Protein AF-A0A832UP84-F1 (afdb_monomer)

Structure (mmCIF, N/CA/C/O backbone):
data_AF-A0A832UP84-F1
#
_entry.id   AF-A0A832UP84-F1
#
loop_
_atom_site.group_PDB
_atom_site.id
_atom_site.type_symbol
_atom_site.label_atom_id
_atom_site.label_alt_id
_atom_site.label_comp_id
_atom_site.label_asym_id
_atom_site.label_entity_id
_atom_site.label_seq_id
_atom_site.pdbx_PDB_ins_code
_atom_site.Cartn_x
_atom_site.Cartn_y
_atom_site.Cartn_z
_atom_site.occupancy
_atom_site.B_iso_or_equiv
_atom_site.auth_seq_id
_atom_site.auth_comp_id
_atom_site.auth_asym_id
_atom_site.auth_atom_id
_atom_site.pdbx_PDB_model_num
ATOM 1 N N . MET A 1 1 ? -29.084 -6.838 70.533 1.00 57.91 1 MET A N 1
ATOM 2 C CA . MET A 1 1 ? -29.068 -6.102 69.246 1.00 57.91 1 MET A CA 1
ATOM 3 C C . MET A 1 1 ? -30.509 -5.890 68.813 1.00 57.91 1 MET A C 1
ATOM 5 O O . MET A 1 1 ? -31.243 -6.869 68.763 1.00 57.91 1 MET A O 1
ATOM 9 N N . SER A 1 2 ? -30.934 -4.639 68.607 1.00 68.38 2 SER A N 1
ATOM 10 C CA . SER A 1 2 ? -32.301 -4.313 68.162 1.00 68.38 2 SER A CA 1
ATOM 11 C C . SER A 1 2 ? -32.499 -4.861 66.746 1.00 68.38 2 SER A C 1
ATOM 13 O O . SER A 1 2 ? -31.730 -4.550 65.835 1.00 68.38 2 SER A O 1
ATOM 15 N N . LYS A 1 3 ? -33.465 -5.770 66.600 1.00 84.75 3 LYS A N 1
ATOM 16 C CA . LYS A 1 3 ? -33.808 -6.442 65.346 1.00 84.75 3 LYS A CA 1
ATOM 17 C C . LYS A 1 3 ? -34.732 -5.512 64.568 1.00 84.75 3 LYS A C 1
ATOM 19 O O . LYS A 1 3 ? -35.938 -5.614 64.716 1.00 84.75 3 LYS A O 1
ATOM 24 N N . LYS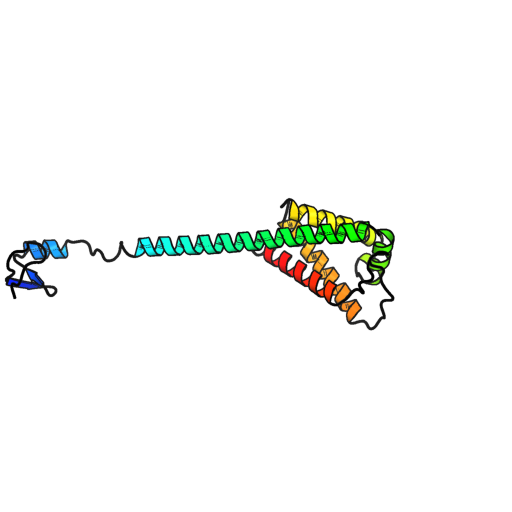 A 1 4 ? -34.187 -4.559 63.814 1.00 87.50 4 LYS A N 1
ATOM 25 C CA . LYS A 1 4 ? -34.998 -3.579 63.075 1.00 87.50 4 LYS A CA 1
ATOM 26 C C . LYS A 1 4 ? -35.359 -4.051 61.671 1.00 87.50 4 LYS A C 1
ATOM 28 O O . LYS A 1 4 ? -34.523 -4.621 60.975 1.00 87.50 4 LYS A O 1
ATOM 33 N N . ASP A 1 5 ? -36.580 -3.741 61.255 1.00 87.81 5 ASP A N 1
ATOM 34 C CA . ASP A 1 5 ? -37.097 -3.993 59.913 1.00 87.81 5 ASP A CA 1
ATOM 35 C C . ASP A 1 5 ? -36.433 -3.061 58.876 1.00 87.81 5 ASP A C 1
ATOM 37 O O . ASP A 1 5 ? -36.431 -1.840 59.065 1.00 87.81 5 ASP A O 1
ATOM 41 N N . PRO A 1 6 ? -35.881 -3.599 57.769 1.00 84.44 6 PRO A N 1
ATOM 42 C CA . PRO A 1 6 ? -35.159 -2.824 56.754 1.00 84.44 6 PRO A CA 1
ATOM 43 C C . PRO A 1 6 ? -36.055 -1.924 55.880 1.00 84.44 6 PRO A C 1
ATOM 45 O O . PRO A 1 6 ? -35.552 -1.077 55.143 1.00 84.44 6 PRO A O 1
ATOM 48 N N . ILE A 1 7 ? -37.374 -2.108 55.923 1.00 88.62 7 ILE A N 1
ATOM 49 C CA . ILE A 1 7 ? -38.382 -1.324 55.205 1.00 88.62 7 ILE A CA 1
ATOM 50 C C . ILE A 1 7 ? -38.968 -0.231 56.102 1.00 88.62 7 ILE A C 1
ATOM 52 O O . ILE A 1 7 ? -39.059 0.915 55.665 1.00 88.62 7 ILE A O 1
ATOM 56 N N . CYS A 1 8 ? -39.401 -0.589 57.318 1.00 88.31 8 CYS A N 1
ATOM 57 C CA . CYS A 1 8 ? -40.175 0.295 58.204 1.00 88.31 8 CYS A CA 1
ATOM 58 C C . CYS A 1 8 ? -39.347 0.902 59.358 1.00 88.31 8 CYS A C 1
ATOM 60 O O . CYS A 1 8 ? -39.765 1.896 59.947 1.00 88.31 8 CYS A O 1
ATOM 62 N N . GLY A 1 9 ? -38.187 0.327 59.705 1.00 85.50 9 GLY A N 1
ATOM 63 C CA . GLY A 1 9 ? -37.316 0.787 60.798 1.00 85.50 9 GLY A CA 1
ATOM 64 C C . GLY A 1 9 ? -37.822 0.492 62.219 1.00 85.50 9 GLY A C 1
ATOM 65 O O . GLY A 1 9 ? -37.168 0.881 63.193 1.00 85.50 9 GLY A O 1
ATOM 66 N N . MET A 1 10 ? -38.969 -0.182 62.347 1.00 90.25 10 MET A N 1
ATOM 67 C CA . MET A 1 10 ? -39.534 -0.642 63.622 1.00 90.25 10 MET A CA 1
ATOM 68 C C . MET A 1 10 ? -38.885 -1.961 64.055 1.00 90.25 10 MET A C 1
ATOM 70 O O . MET A 1 10 ? -38.253 -2.633 63.241 1.00 90.25 10 MET A O 1
ATOM 74 N N . ASP A 1 11 ? -39.040 -2.348 65.322 1.00 91.19 11 ASP A N 1
ATOM 75 C CA . ASP A 1 11 ? -38.571 -3.656 65.783 1.00 91.19 11 ASP A CA 1
ATOM 76 C C . ASP A 1 11 ? -39.374 -4.780 65.102 1.00 91.19 11 ASP A C 1
ATOM 78 O O . ASP A 1 11 ? -40.605 -4.803 65.113 1.00 91.19 11 ASP A O 1
ATOM 82 N N . GLY A 1 12 ? -38.654 -5.693 64.459 1.00 88.38 12 GLY A N 1
ATOM 83 C CA . GLY A 1 12 ? -39.177 -6.831 63.726 1.00 88.38 12 GLY A CA 1
ATOM 84 C C . GLY A 1 12 ? -39.176 -8.103 64.568 1.00 88.38 12 GLY A C 1
ATOM 85 O O . GLY A 1 12 ? -38.247 -8.381 65.329 1.00 88.38 12 GLY A O 1
ATOM 86 N N . THR A 1 13 ? -40.221 -8.903 64.393 1.00 89.38 13 THR A N 1
ATOM 87 C CA . THR A 1 13 ? -40.435 -10.173 65.106 1.00 89.38 13 THR A CA 1
ATOM 88 C C . THR A 1 13 ? -40.506 -11.370 64.160 1.00 89.38 13 THR A C 1
ATOM 90 O O . THR A 1 13 ? -40.343 -12.503 64.605 1.00 89.38 13 THR A O 1
ATOM 93 N N . ILE A 1 14 ? -40.697 -11.129 62.858 1.00 89.12 14 ILE A N 1
ATOM 94 C CA . ILE A 1 14 ? -40.880 -12.162 61.835 1.00 89.12 14 ILE A CA 1
ATOM 95 C C . ILE A 1 14 ? -39.577 -12.337 61.057 1.00 89.12 14 ILE A C 1
ATOM 97 O O . ILE A 1 14 ? -39.156 -11.424 60.352 1.00 89.12 14 ILE A O 1
ATOM 101 N N . GLU A 1 15 ? -38.937 -13.497 61.160 1.00 89.44 15 GLU A N 1
ATOM 102 C CA . GLU A 1 15 ? -37.693 -13.782 60.438 1.00 89.44 15 GLU A CA 1
ATOM 103 C C . GLU A 1 15 ? -37.979 -14.307 59.022 1.00 89.44 15 GLU A C 1
ATOM 105 O O . GLU A 1 15 ? -38.658 -15.322 58.858 1.00 89.44 15 GLU A O 1
ATOM 110 N N . LYS A 1 16 ? -37.480 -13.617 57.986 1.00 85.94 16 LYS A N 1
ATOM 111 C CA . LYS A 1 16 ? -37.604 -14.026 56.573 1.00 85.94 16 LYS A CA 1
ATOM 112 C C . LYS A 1 16 ? -36.439 -13.450 55.757 1.00 85.94 16 LYS A C 1
ATOM 114 O O . LYS A 1 16 ? -35.971 -12.357 56.051 1.00 85.94 16 LYS A O 1
ATOM 119 N N . HIS A 1 17 ? -35.930 -14.169 54.751 1.00 81.31 17 HIS A N 1
ATOM 120 C CA . HIS A 1 17 ? -34.810 -13.711 53.893 1.00 81.31 17 HIS A CA 1
ATOM 121 C C . HIS A 1 17 ? -33.551 -13.220 54.654 1.00 81.31 17 HIS A C 1
ATOM 123 O O . HIS A 1 17 ? -32.811 -12.385 54.144 1.00 81.31 17 HIS A O 1
ATOM 129 N N . GLY A 1 18 ? -33.310 -13.703 55.882 1.00 83.44 18 GLY A N 1
ATOM 130 C CA . GLY A 1 18 ? -32.190 -13.266 56.733 1.00 83.44 18 GLY A CA 1
ATOM 131 C C . GLY A 1 18 ? -32.389 -11.922 57.456 1.00 83.44 18 GLY A C 1
ATOM 132 O O . GLY A 1 18 ? -31.455 -11.437 58.092 1.00 83.44 18 GLY A O 1
ATOM 133 N N . TYR A 1 19 ? -33.588 -11.330 57.391 1.00 86.69 19 TYR A N 1
ATOM 134 C CA . TYR A 1 19 ? -33.973 -10.095 58.085 1.00 86.69 19 TYR A CA 1
ATOM 135 C C . TYR A 1 19 ? -35.170 -10.325 59.021 1.00 86.69 19 TYR A C 1
ATOM 137 O O . TYR A 1 19 ? -35.905 -11.304 58.890 1.00 86.69 19 TYR A O 1
ATOM 145 N N . TYR A 1 20 ? -35.380 -9.396 59.957 1.00 89.81 20 TYR A N 1
ATOM 146 C CA . TYR A 1 20 ? -36.548 -9.377 60.841 1.00 89.81 20 TYR A CA 1
ATOM 147 C C . TYR A 1 20 ? -37.538 -8.311 60.377 1.00 89.81 20 TYR A C 1
ATOM 149 O O . TYR A 1 20 ? -37.155 -7.155 60.255 1.00 89.81 20 TYR A O 1
ATOM 157 N N . PHE A 1 21 ? -38.798 -8.677 60.155 1.00 92.31 21 PHE A N 1
ATOM 158 C CA . PHE A 1 21 ? -39.851 -7.789 59.660 1.00 92.31 21 PHE A CA 1
ATOM 159 C C . PHE A 1 21 ? -40.907 -7.470 60.727 1.00 92.31 21 PHE A C 1
ATOM 161 O O . PHE A 1 21 ? -41.197 -8.290 61.604 1.00 92.31 21 PHE A O 1
ATOM 168 N N . CYS A 1 22 ? -41.485 -6.269 60.633 1.00 92.75 22 CYS A N 1
ATOM 169 C CA . CYS A 1 22 ? -42.504 -5.720 61.528 1.00 92.75 22 CYS A CA 1
ATOM 170 C C . CYS A 1 22 ? -43.931 -6.162 61.141 1.00 92.75 22 CYS A C 1
ATOM 172 O O . CYS A 1 22 ? -44.816 -6.194 61.991 1.00 92.75 22 CYS A O 1
ATOM 174 N N . SER A 1 23 ? -44.176 -6.532 59.874 1.00 92.44 23 SER A N 1
ATOM 175 C CA . SER A 1 23 ? -45.483 -7.022 59.397 1.00 92.44 23 SER A CA 1
ATOM 176 C C . SER A 1 23 ? -45.386 -7.815 58.083 1.00 92.44 23 SER A C 1
ATOM 178 O O . SER A 1 23 ? -44.403 -7.685 57.353 1.00 92.44 23 SER A O 1
ATOM 180 N N . GLN A 1 24 ? -46.435 -8.577 57.736 1.00 92.31 24 GLN A N 1
ATOM 181 C CA . GLN A 1 24 ? -46.548 -9.231 56.417 1.00 92.31 24 GLN A CA 1
ATOM 182 C C . GLN A 1 24 ? -46.562 -8.221 55.261 1.00 92.31 24 GLN A C 1
ATOM 184 O O . GLN A 1 24 ? -45.963 -8.463 54.220 1.00 92.31 24 GLN A O 1
ATOM 189 N N . ASN A 1 25 ? -47.138 -7.037 55.476 1.00 90.50 25 ASN A N 1
ATOM 190 C CA . ASN A 1 25 ? -47.159 -5.975 54.472 1.00 90.50 25 ASN A CA 1
ATOM 191 C C . ASN A 1 25 ? -45.737 -5.451 54.165 1.00 90.50 25 ASN A C 1
ATOM 193 O O . ASN A 1 25 ? -45.420 -5.098 53.032 1.00 90.50 25 ASN A O 1
ATOM 197 N N . CYS A 1 26 ? -44.834 -5.445 55.155 1.00 86.69 26 CYS A N 1
ATOM 198 C CA . CYS A 1 26 ? -43.422 -5.108 54.934 1.00 86.69 26 CYS A CA 1
ATOM 199 C C . CYS A 1 26 ? -42.672 -6.188 54.154 1.00 86.69 26 CYS A C 1
ATOM 201 O O . CYS A 1 26 ? -41.800 -5.856 53.354 1.00 86.69 26 CYS A O 1
ATOM 203 N N . ILE A 1 27 ? -43.032 -7.456 54.351 1.00 87.62 27 ILE A N 1
ATOM 204 C CA . ILE A 1 27 ? -42.493 -8.582 53.586 1.00 87.62 27 ILE A CA 1
ATOM 205 C C . ILE A 1 27 ? -42.942 -8.482 52.127 1.00 87.62 27 ILE A C 1
ATOM 207 O O . ILE A 1 27 ? -42.102 -8.516 51.234 1.00 87.62 27 ILE A O 1
ATOM 211 N N . GLU A 1 28 ? -44.233 -8.263 51.876 1.00 89.75 28 GLU A N 1
ATOM 212 C CA . GLU A 1 28 ? -44.759 -8.043 50.524 1.00 89.75 28 GLU A CA 1
ATOM 213 C C . GLU A 1 28 ? -44.124 -6.811 49.873 1.00 89.75 28 GLU A C 1
ATOM 215 O O . GLU A 1 28 ? -43.760 -6.840 48.701 1.00 89.75 28 GLU A O 1
ATOM 220 N N . LYS A 1 29 ? -43.893 -5.735 50.634 1.00 85.31 29 LYS A N 1
ATOM 221 C CA . LYS A 1 29 ? -43.190 -4.537 50.153 1.00 85.31 29 LYS A CA 1
ATOM 222 C C . LYS A 1 29 ? -41.702 -4.774 49.877 1.00 85.31 29 LYS A C 1
ATOM 224 O O . LYS A 1 29 ? -41.125 -4.065 49.058 1.00 85.31 29 LYS A O 1
ATOM 229 N N . TYR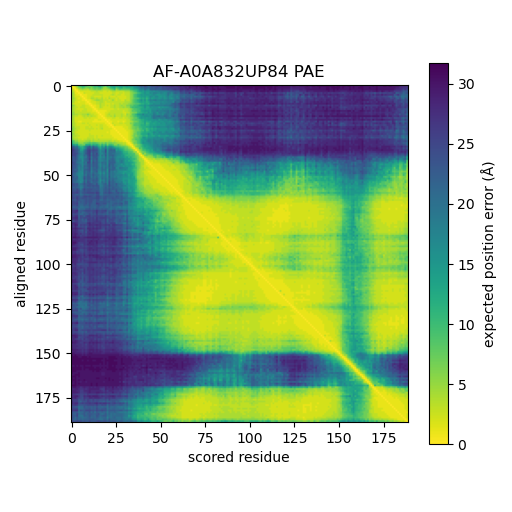 A 1 30 ? -41.075 -5.732 50.558 1.00 83.44 30 TYR A N 1
ATOM 230 C CA . TYR A 1 30 ? -39.696 -6.160 50.322 1.00 83.44 30 TYR A CA 1
ATOM 231 C C . TYR A 1 30 ? -39.601 -7.056 49.079 1.00 83.44 30 TYR A C 1
ATOM 233 O O . TYR A 1 30 ? -38.745 -6.825 48.232 1.00 83.44 30 TYR A O 1
ATOM 241 N N . GLU A 1 31 ? -40.517 -8.015 48.930 1.00 84.75 31 GLU A N 1
ATOM 242 C CA . GLU A 1 31 ? -40.594 -8.952 47.798 1.00 84.75 31 GLU A CA 1
ATOM 243 C C . GLU A 1 31 ? -41.099 -8.287 46.506 1.00 84.75 31 GLU A C 1
ATOM 245 O O . GLU A 1 31 ? -40.695 -8.672 45.413 1.00 84.75 31 GLU A O 1
ATOM 250 N N . SER A 1 32 ? -41.930 -7.247 46.619 1.00 79.88 32 SER A N 1
ATOM 251 C CA . SER A 1 32 ? -42.386 -6.422 45.490 1.00 79.88 32 SER A CA 1
ATOM 252 C C . SER A 1 32 ? -41.373 -5.368 45.054 1.00 79.88 32 SER A C 1
ATOM 254 O O . SER A 1 32 ? -41.582 -4.722 44.022 1.00 79.88 32 SER A O 1
ATOM 256 N N . ARG A 1 33 ? -40.255 -5.185 45.782 1.00 73.44 33 ARG A N 1
ATOM 257 C CA . ARG A 1 33 ? -39.150 -4.403 45.225 1.00 73.44 33 ARG A CA 1
ATOM 258 C C . ARG A 1 33 ? -38.631 -5.171 44.014 1.00 73.44 33 ARG A C 1
ATOM 260 O O . ARG A 1 33 ? -38.179 -6.304 44.177 1.00 73.44 33 ARG A O 1
ATOM 267 N N . PRO A 1 34 ? -38.669 -4.582 42.807 1.00 65.62 34 PRO A N 1
ATOM 268 C CA . PRO A 1 34 ? -38.125 -5.248 41.639 1.00 65.62 34 PRO A CA 1
ATOM 269 C C . PRO A 1 34 ? -36.667 -5.579 41.939 1.00 65.62 34 PRO A C 1
ATOM 271 O O . PRO A 1 34 ? -35.950 -4.733 42.478 1.00 65.62 34 PRO A O 1
ATOM 274 N N . ALA A 1 35 ? -36.244 -6.806 41.632 1.00 58.81 35 ALA A N 1
ATOM 275 C CA . ALA A 1 35 ? -34.863 -7.232 41.781 1.00 58.81 35 ALA A CA 1
ATOM 276 C C . ALA A 1 35 ? -33.955 -6.216 41.069 1.00 58.81 35 ALA A C 1
ATOM 278 O O . ALA A 1 35 ? -33.784 -6.247 39.849 1.00 58.81 35 ALA A O 1
ATOM 279 N N . LEU A 1 36 ? -33.365 -5.299 41.842 1.00 55.56 36 LEU A N 1
ATOM 280 C CA . LEU A 1 36 ? -32.464 -4.218 41.416 1.00 55.56 36 LEU A CA 1
ATOM 281 C C . LEU A 1 36 ? -31.124 -4.756 40.871 1.00 55.56 36 LEU A C 1
ATOM 283 O O . LEU A 1 36 ? -30.119 -4.053 40.854 1.00 55.56 36 LEU A O 1
ATOM 287 N N . MET A 1 37 ? -31.096 -6.016 40.436 1.00 48.53 37 MET A N 1
ATOM 288 C CA . MET A 1 37 ? -29.898 -6.801 40.166 1.00 48.53 37 MET A CA 1
ATOM 289 C C . MET A 1 37 ? -29.807 -7.305 38.716 1.00 48.53 37 MET A C 1
ATOM 291 O O . MET A 1 37 ? -28.858 -8.000 38.381 1.00 48.53 37 MET A O 1
ATOM 295 N N . SER A 1 38 ? -30.739 -6.933 37.827 1.00 52.03 38 SER A N 1
ATOM 296 C CA . SER A 1 38 ? -30.669 -7.303 36.398 1.00 52.03 38 SER A CA 1
ATOM 297 C C . SER A 1 38 ? -30.432 -6.106 35.462 1.00 52.03 38 SER A C 1
ATOM 299 O O . SER A 1 38 ? -29.641 -6.194 34.526 1.00 52.03 38 SER A O 1
ATOM 301 N N . GLN A 1 39 ? -31.023 -4.937 35.737 1.00 54.81 39 GLN A N 1
ATOM 302 C CA . GLN A 1 39 ? -30.946 -3.795 34.814 1.00 54.81 39 GLN A CA 1
ATOM 303 C C . GLN A 1 39 ? -29.738 -2.864 35.040 1.00 54.81 39 GLN A C 1
ATOM 305 O O . GLN A 1 39 ? -29.354 -2.132 34.125 1.00 54.81 39 GLN A O 1
ATOM 310 N N . SER A 1 40 ? -29.124 -2.873 36.233 1.00 57.69 40 SER A N 1
ATOM 311 C CA . SER A 1 40 ? -28.043 -1.929 36.570 1.00 57.69 40 SER A CA 1
ATOM 312 C C . SER A 1 40 ? -26.674 -2.330 36.013 1.00 57.69 40 SER A C 1
ATOM 314 O O . SER A 1 40 ? -25.880 -1.442 35.726 1.00 57.69 40 SER A O 1
ATOM 316 N N . TRP A 1 41 ? -26.411 -3.627 35.796 1.00 58.22 41 TRP A N 1
ATOM 317 C CA . TRP A 1 41 ? -25.132 -4.112 35.255 1.00 58.22 41 TRP A CA 1
ATOM 318 C C . TRP A 1 41 ? -25.103 -4.145 33.719 1.00 58.22 41 TRP A C 1
ATOM 320 O O . TRP A 1 41 ? -24.054 -3.974 33.107 1.00 58.22 41 TRP A O 1
ATOM 330 N N . PHE A 1 42 ? -26.265 -4.270 33.071 1.00 69.62 42 PHE A N 1
ATOM 331 C CA . PHE A 1 42 ? -26.356 -4.337 31.609 1.00 69.62 42 PHE A CA 1
ATOM 332 C C . PHE A 1 42 ? -25.969 -3.015 30.928 1.00 69.62 42 PHE A C 1
ATOM 334 O O . PHE A 1 42 ? -25.309 -3.011 29.895 1.00 69.62 42 PHE A O 1
ATOM 341 N N . LYS A 1 43 ? -26.340 -1.876 31.530 1.00 75.44 43 LYS A N 1
ATOM 342 C CA . LYS A 1 43 ? -26.005 -0.537 31.017 1.00 75.44 43 LYS A CA 1
ATOM 343 C C . LYS A 1 43 ? -24.492 -0.256 31.008 1.00 75.44 43 LYS A C 1
ATOM 345 O O . LYS A 1 43 ? -23.987 0.071 29.939 1.00 75.44 43 LYS A O 1
ATOM 350 N N . PRO A 1 44 ? -23.741 -0.390 32.122 1.00 78.94 44 PRO A N 1
ATOM 351 C CA . PRO A 1 44 ? -22.298 -0.150 32.119 1.00 78.94 44 PRO A CA 1
ATOM 352 C C . PRO A 1 44 ? -21.534 -1.148 31.243 1.00 78.94 44 PRO A C 1
ATOM 354 O O . PRO A 1 44 ? -20.553 -0.754 30.622 1.00 78.94 44 PRO A O 1
ATOM 357 N N . VAL A 1 45 ? -22.001 -2.396 31.126 1.00 81.81 45 VAL A N 1
ATOM 358 C CA . VAL A 1 45 ? -21.407 -3.390 30.214 1.00 81.81 45 VAL A CA 1
ATOM 359 C C . VAL A 1 45 ? -21.654 -3.036 28.751 1.00 81.81 45 VAL A C 1
ATOM 361 O O . VAL A 1 45 ? -20.747 -3.114 27.932 1.00 81.81 45 VAL A O 1
ATOM 364 N N . LEU A 1 46 ? -22.858 -2.589 28.403 1.00 85.12 46 LEU A N 1
ATOM 365 C CA . LEU A 1 46 ? -23.144 -2.129 27.049 1.00 85.12 46 LEU A CA 1
ATOM 366 C C . LEU A 1 46 ? -22.288 -0.906 26.682 1.00 85.12 46 LEU A C 1
ATOM 368 O O . LEU A 1 46 ? -21.699 -0.870 25.603 1.00 85.12 46 LEU A O 1
ATOM 372 N N . TYR A 1 47 ? -22.165 0.071 27.587 1.00 86.94 47 TYR A N 1
ATOM 373 C CA . TYR A 1 47 ? -21.311 1.241 27.367 1.00 86.94 47 TYR A CA 1
ATOM 374 C C . TYR A 1 47 ? -19.830 0.876 27.255 1.00 86.94 47 TYR A C 1
ATOM 376 O O . TYR A 1 47 ? -19.138 1.455 26.419 1.00 86.94 47 TYR A O 1
ATOM 384 N N . SER A 1 48 ? -19.337 -0.085 28.041 1.00 82.44 48 SER A N 1
ATOM 385 C CA . SER A 1 48 ? -17.942 -0.520 27.946 1.00 82.44 48 SER A CA 1
ATOM 386 C C . SER A 1 48 ? -17.659 -1.250 26.633 1.00 82.44 48 SER A C 1
ATOM 388 O O . SER A 1 48 ? -16.639 -0.977 26.007 1.00 82.44 48 SER A O 1
ATOM 390 N N . VAL A 1 49 ? -18.579 -2.092 26.152 1.00 91.38 49 VAL A N 1
ATOM 391 C CA . VAL A 1 49 ? -18.455 -2.753 24.843 1.00 91.38 49 VAL A CA 1
ATOM 392 C C . VAL A 1 49 ? -18.438 -1.728 23.709 1.00 91.38 49 VAL A C 1
ATOM 394 O O . VAL A 1 49 ? -17.568 -1.794 22.844 1.00 91.38 49 VAL A O 1
ATOM 397 N N . ILE A 1 50 ? -19.344 -0.745 23.728 1.00 92.88 50 ILE A N 1
ATOM 398 C CA . ILE A 1 50 ? -19.370 0.327 22.720 1.00 92.88 50 ILE A CA 1
ATOM 399 C C . ILE A 1 50 ? -18.076 1.147 22.768 1.00 92.88 50 ILE A C 1
ATOM 401 O O . ILE A 1 50 ? -17.486 1.413 21.724 1.00 92.88 50 ILE A O 1
ATOM 405 N N . ALA A 1 51 ? -17.599 1.514 23.959 1.00 90.75 51 ALA A N 1
ATOM 406 C CA . ALA A 1 51 ? -16.356 2.266 24.112 1.00 90.75 51 ALA A CA 1
ATOM 407 C C . ALA A 1 51 ? -15.148 1.494 23.559 1.00 90.75 51 ALA A C 1
ATOM 409 O O . ALA A 1 51 ? -14.344 2.064 22.826 1.00 90.75 51 ALA A O 1
ATOM 410 N N . VAL A 1 52 ? -15.046 0.192 23.846 1.00 92.38 52 VAL A N 1
ATOM 411 C CA . VAL A 1 52 ? -13.983 -0.666 23.301 1.00 92.38 52 VAL A CA 1
ATOM 412 C C . VAL A 1 52 ? -14.077 -0.762 21.779 1.00 92.38 52 VAL A C 1
ATOM 414 O O . VAL A 1 52 ? -13.063 -0.603 21.107 1.00 92.38 52 VAL A O 1
ATOM 417 N N . LEU A 1 53 ? -15.274 -0.960 21.219 1.00 91.69 53 LEU A N 1
ATOM 418 C CA . LEU A 1 53 ? -15.472 -0.994 19.766 1.00 9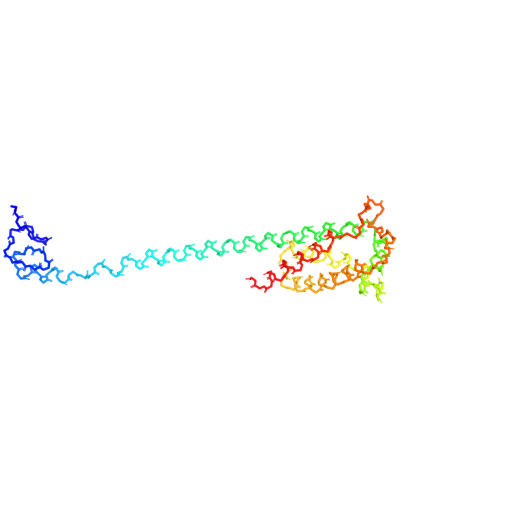1.69 53 LEU A CA 1
ATOM 419 C C . LEU A 1 53 ? -15.048 0.317 19.098 1.00 91.69 53 LEU A C 1
ATOM 421 O O . LEU A 1 53 ? -14.382 0.283 18.067 1.00 91.69 53 LEU A O 1
ATOM 425 N N . LEU A 1 54 ? -15.381 1.463 19.696 1.00 91.38 54 LEU A N 1
ATOM 426 C CA . LEU A 1 54 ? -14.969 2.771 19.188 1.00 91.38 54 LEU A CA 1
ATOM 427 C C . LEU A 1 54 ? -13.450 2.960 19.252 1.00 91.38 54 LEU A C 1
ATOM 429 O O . LEU A 1 54 ? -12.873 3.455 18.290 1.00 91.38 54 LEU A O 1
ATOM 433 N N . ILE A 1 55 ? -12.797 2.536 20.339 1.00 92.44 55 ILE A N 1
ATOM 434 C CA . ILE A 1 55 ? -11.331 2.593 20.474 1.00 92.44 55 ILE A CA 1
ATOM 435 C C . ILE A 1 55 ? -10.647 1.694 19.436 1.00 92.44 55 ILE A C 1
ATOM 437 O O . ILE A 1 55 ? -9.658 2.093 18.825 1.00 92.44 55 ILE A O 1
ATOM 441 N N . VAL A 1 56 ? -11.168 0.485 19.211 1.00 90.06 56 VAL A N 1
ATOM 442 C CA . VAL A 1 56 ? -10.624 -0.416 18.185 1.00 90.06 56 VAL A CA 1
ATOM 443 C C . VAL A 1 56 ? -10.826 0.180 16.794 1.00 90.06 56 VAL A C 1
ATOM 445 O O . VAL A 1 56 ? -9.890 0.194 16.001 1.00 90.06 56 VAL A O 1
ATOM 448 N N . LEU A 1 57 ? -12.008 0.730 16.508 1.00 88.94 57 LEU A N 1
ATOM 449 C CA . LEU A 1 57 ? -12.302 1.358 15.223 1.00 88.94 57 LEU A CA 1
ATOM 450 C C . LEU A 1 57 ? -11.365 2.541 14.940 1.00 88.94 57 LEU A C 1
ATOM 452 O O . LEU A 1 57 ? -10.816 2.629 13.844 1.00 88.94 57 LEU A O 1
ATOM 456 N N . THR A 1 58 ? -11.139 3.431 15.911 1.00 85.38 58 THR A N 1
ATOM 457 C CA . THR A 1 58 ? -10.226 4.569 15.721 1.00 85.38 58 THR A CA 1
ATOM 458 C C . THR A 1 58 ? -8.790 4.109 15.507 1.00 85.38 58 THR A C 1
ATOM 460 O O . THR A 1 58 ? -8.131 4.621 14.605 1.00 85.38 58 THR A O 1
ATOM 463 N N . ALA A 1 59 ? -8.322 3.106 16.253 1.00 86.12 59 ALA A N 1
ATOM 464 C CA . ALA A 1 59 ? -6.994 2.532 16.057 1.00 86.12 59 ALA A CA 1
ATOM 465 C C . ALA A 1 59 ? -6.827 1.924 14.651 1.00 86.12 59 ALA A C 1
ATOM 467 O O . ALA A 1 59 ? -5.814 2.166 13.994 1.00 86.12 59 ALA A O 1
ATOM 468 N N . VAL A 1 60 ? -7.829 1.188 14.157 1.00 85.19 60 VAL A N 1
ATOM 469 C CA . VAL A 1 60 ? -7.817 0.587 12.811 1.00 85.19 60 VAL A CA 1
ATOM 470 C C . VAL A 1 60 ? -7.819 1.654 11.713 1.00 85.19 60 VAL A C 1
ATOM 472 O O . VAL A 1 60 ? -7.013 1.588 10.780 1.00 85.19 60 VAL A O 1
ATOM 475 N N . LEU A 1 61 ? -8.675 2.673 11.831 1.00 84.06 61 LEU A N 1
ATOM 476 C CA . LEU A 1 61 ? -8.726 3.779 10.872 1.00 84.06 61 LEU A CA 1
ATOM 477 C C . LEU A 1 61 ? -7.410 4.565 10.850 1.00 84.06 61 LEU A C 1
ATOM 479 O O . LEU A 1 61 ? -6.917 4.921 9.781 1.00 84.06 61 LEU A O 1
ATOM 483 N N . GLN A 1 62 ? -6.809 4.793 12.017 1.00 89.81 62 GLN A N 1
ATOM 484 C CA . GLN A 1 62 ? -5.541 5.504 12.132 1.00 89.81 62 GLN A CA 1
ATOM 485 C C . GLN A 1 62 ? -4.387 4.701 11.511 1.00 89.81 62 GLN A C 1
ATOM 487 O O . GLN A 1 62 ? -3.592 5.259 10.756 1.00 89.81 62 GLN A O 1
ATOM 492 N N . MET A 1 63 ? -4.334 3.385 11.750 1.00 87.81 63 MET A N 1
ATOM 493 C CA . MET A 1 63 ? -3.379 2.480 11.098 1.00 87.81 63 MET A CA 1
ATOM 494 C C . MET A 1 63 ? -3.512 2.524 9.573 1.00 87.81 63 MET A C 1
ATOM 496 O O . MET A 1 63 ? -2.516 2.710 8.877 1.00 87.81 63 MET A O 1
ATOM 500 N N . THR A 1 64 ? -4.738 2.434 9.055 1.00 90.06 64 THR A N 1
ATOM 501 C CA . THR A 1 64 ? -5.014 2.501 7.610 1.00 90.06 64 THR A CA 1
ATOM 502 C C . THR A 1 64 ? -4.581 3.848 7.022 1.00 90.06 64 THR A C 1
ATOM 504 O O . THR A 1 64 ? -3.936 3.894 5.975 1.00 90.06 64 THR A O 1
ATOM 507 N N . GLY A 1 65 ? -4.847 4.950 7.730 1.00 91.88 65 GLY A N 1
ATOM 508 C CA . GLY A 1 65 ? -4.402 6.289 7.342 1.00 91.88 65 GLY A CA 1
ATOM 509 C C . GLY A 1 65 ? -2.878 6.420 7.258 1.00 91.88 65 GLY A C 1
ATOM 510 O O . GLY A 1 65 ? -2.364 6.976 6.288 1.00 91.88 65 GLY A O 1
ATOM 511 N N . TYR A 1 66 ? -2.137 5.857 8.220 1.00 92.69 66 TYR A N 1
ATOM 512 C CA . TYR A 1 66 ? -0.671 5.830 8.164 1.00 92.69 66 TYR A CA 1
ATOM 513 C C . TYR A 1 66 ? -0.148 4.995 6.997 1.00 92.69 66 TYR A C 1
ATOM 515 O O . TYR A 1 66 ? 0.821 5.405 6.357 1.00 92.69 66 TYR A O 1
ATOM 523 N N . MET A 1 67 ? -0.788 3.860 6.694 1.00 93.69 67 MET A N 1
ATOM 524 C CA . MET A 1 67 ? -0.403 3.030 5.552 1.00 93.69 67 MET A CA 1
ATOM 525 C C . MET A 1 67 ? -0.560 3.792 4.237 1.00 93.69 67 MET A C 1
ATOM 527 O O . MET A 1 67 ? 0.386 3.868 3.456 1.00 93.69 67 MET A O 1
ATOM 531 N N . ILE A 1 68 ? -1.722 4.415 4.033 1.00 95.06 68 ILE A N 1
ATOM 532 C CA . ILE A 1 68 ? -2.024 5.227 2.849 1.00 95.06 68 ILE A CA 1
ATOM 533 C C . ILE A 1 68 ? -1.014 6.372 2.702 1.00 95.06 68 ILE A C 1
ATOM 535 O O . ILE A 1 68 ? -0.446 6.558 1.626 1.00 95.06 68 ILE A O 1
ATOM 539 N N . LEU A 1 69 ? -0.746 7.112 3.782 1.00 95.31 69 LEU A N 1
ATOM 540 C CA . LEU A 1 69 ? 0.190 8.235 3.750 1.00 95.31 69 LEU A CA 1
ATOM 541 C C . LEU A 1 69 ? 1.615 7.778 3.423 1.00 95.31 69 LEU A C 1
ATOM 543 O O . LEU A 1 69 ? 2.271 8.380 2.573 1.00 95.31 69 LEU A O 1
ATOM 547 N N . PHE A 1 70 ? 2.087 6.713 4.074 1.00 94.88 70 PHE A N 1
ATOM 548 C CA . PHE A 1 70 ? 3.417 6.162 3.831 1.00 94.88 70 PHE A CA 1
ATOM 549 C C . PHE A 1 70 ? 3.573 5.716 2.377 1.00 94.88 70 PHE A C 1
ATOM 551 O O . PHE A 1 70 ? 4.510 6.155 1.717 1.00 94.88 70 PHE A O 1
ATOM 558 N N . MET A 1 71 ? 2.632 4.921 1.857 1.00 95.38 71 MET A N 1
ATOM 559 C CA . MET A 1 71 ? 2.652 4.453 0.466 1.00 95.38 71 MET A CA 1
ATOM 560 C C . MET A 1 71 ? 2.614 5.623 -0.523 1.00 95.38 71 MET A C 1
ATOM 562 O O . MET A 1 71 ? 3.366 5.634 -1.495 1.00 95.38 71 MET A O 1
ATOM 566 N N . GLY A 1 72 ? 1.787 6.636 -0.253 1.00 96.25 72 GLY A N 1
ATOM 567 C CA . GLY A 1 72 ? 1.681 7.831 -1.085 1.00 96.25 72 GLY A CA 1
ATOM 568 C C . GLY A 1 72 ? 2.983 8.623 -1.168 1.00 96.25 72 GLY A C 1
ATOM 569 O O . GLY A 1 72 ? 3.501 8.853 -2.262 1.00 96.25 72 GLY A O 1
ATOM 570 N N . VAL A 1 73 ? 3.547 9.002 -0.016 1.00 94.56 73 VAL A N 1
ATOM 571 C CA . VAL A 1 73 ? 4.825 9.734 0.050 1.00 94.56 73 VAL A CA 1
ATOM 572 C C . VAL A 1 73 ? 5.941 8.915 -0.583 1.00 94.56 73 VAL A C 1
ATOM 574 O O . VAL A 1 73 ? 6.739 9.448 -1.353 1.00 94.56 73 VAL A O 1
ATOM 577 N N . PHE A 1 74 ? 5.977 7.620 -0.283 1.00 92.81 74 PHE A N 1
ATOM 578 C CA . PHE A 1 74 ? 6.991 6.717 -0.785 1.00 92.81 74 PHE A CA 1
ATOM 579 C C . PHE A 1 74 ? 6.970 6.635 -2.318 1.00 92.81 74 PHE A C 1
ATOM 581 O O . PHE A 1 74 ? 7.992 6.900 -2.952 1.00 92.81 74 PHE A O 1
ATOM 588 N N . PHE A 1 75 ? 5.809 6.363 -2.925 1.00 93.69 75 PHE A N 1
ATOM 589 C CA . PHE A 1 75 ? 5.666 6.285 -4.382 1.00 93.69 75 PHE A CA 1
ATOM 590 C C . PHE A 1 75 ? 6.013 7.598 -5.086 1.00 93.69 75 PHE A C 1
ATOM 592 O O . PHE A 1 75 ? 6.690 7.588 -6.117 1.00 93.69 75 PHE A O 1
ATOM 599 N N . VAL A 1 76 ? 5.607 8.742 -4.528 1.00 93.81 76 VAL A N 1
ATOM 600 C CA . VAL A 1 76 ? 5.992 10.053 -5.069 1.00 93.81 76 VAL A CA 1
ATOM 601 C C . VAL A 1 76 ? 7.506 10.247 -4.982 1.00 93.81 76 VAL A C 1
ATOM 603 O O . VAL A 1 76 ? 8.132 10.609 -5.974 1.00 93.81 76 VAL A O 1
ATOM 606 N N . ALA A 1 77 ? 8.125 9.961 -3.837 1.00 88.38 77 ALA A N 1
ATOM 607 C CA . ALA A 1 77 ? 9.563 10.135 -3.669 1.00 88.38 77 ALA A CA 1
ATOM 608 C C . ALA A 1 77 ? 10.366 9.270 -4.657 1.00 88.38 77 ALA A C 1
ATOM 610 O O . ALA A 1 77 ? 11.245 9.786 -5.350 1.00 88.38 77 ALA A O 1
ATOM 611 N N . VAL A 1 78 ? 10.051 7.974 -4.777 1.00 84.75 78 VAL A N 1
ATOM 612 C CA . VAL A 1 78 ? 10.795 7.075 -5.677 1.00 84.75 78 VAL A CA 1
ATOM 613 C C . VAL A 1 78 ? 10.527 7.352 -7.151 1.00 84.75 78 VAL A C 1
ATOM 615 O O . VAL A 1 78 ? 11.455 7.262 -7.955 1.00 84.75 78 VAL A O 1
ATOM 618 N N . SER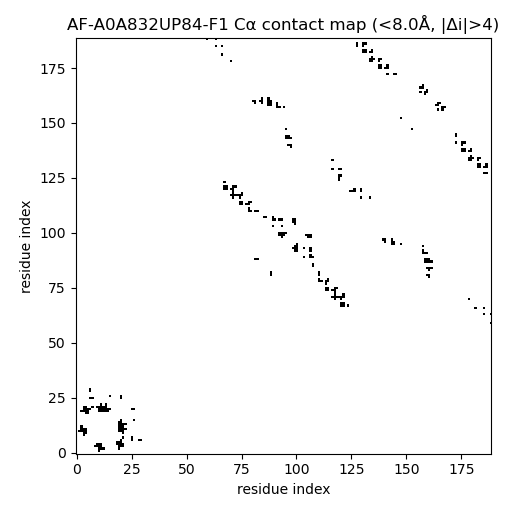 A 1 79 ? 9.303 7.732 -7.524 1.00 88.31 79 SER A N 1
ATOM 619 C CA . SER A 1 79 ? 8.987 8.082 -8.914 1.00 88.31 79 SER A CA 1
ATOM 620 C C . SER A 1 79 ? 9.732 9.338 -9.361 1.00 88.31 79 SER A C 1
ATOM 622 O O . SER A 1 79 ? 10.290 9.348 -10.456 1.00 88.31 79 SER A O 1
ATOM 624 N N . LEU A 1 80 ? 9.846 10.361 -8.507 1.00 87.94 80 LEU A N 1
ATOM 625 C CA . LEU A 1 80 ? 10.615 11.571 -8.812 1.00 87.94 80 LEU A CA 1
ATOM 626 C C . LEU A 1 80 ? 12.103 11.272 -9.030 1.00 87.94 80 LEU A C 1
ATOM 628 O O . LEU A 1 80 ? 12.699 11.789 -9.977 1.00 87.94 80 LEU A O 1
ATOM 632 N N . LEU A 1 81 ? 12.693 10.391 -8.217 1.00 83.25 81 LEU A N 1
ATOM 633 C CA . LEU A 1 81 ? 14.078 9.944 -8.408 1.00 83.25 81 LEU A CA 1
ATOM 634 C C . LEU A 1 81 ? 14.261 9.189 -9.733 1.00 83.25 81 LEU A C 1
ATOM 636 O O . LEU A 1 81 ? 15.272 9.369 -10.410 1.00 83.25 81 LEU A O 1
ATOM 640 N N . LYS A 1 82 ? 13.275 8.380 -10.138 1.00 82.44 82 LYS A N 1
ATOM 641 C CA . LYS A 1 82 ? 13.294 7.650 -11.418 1.00 82.44 82 LYS A CA 1
ATOM 642 C C . LYS A 1 82 ? 13.101 8.576 -12.619 1.00 82.44 82 LYS A C 1
ATOM 644 O O . LYS A 1 82 ? 13.731 8.367 -13.650 1.00 82.44 82 LYS A O 1
ATOM 649 N N . ILE A 1 83 ? 12.271 9.612 -12.489 1.00 85.69 83 ILE A N 1
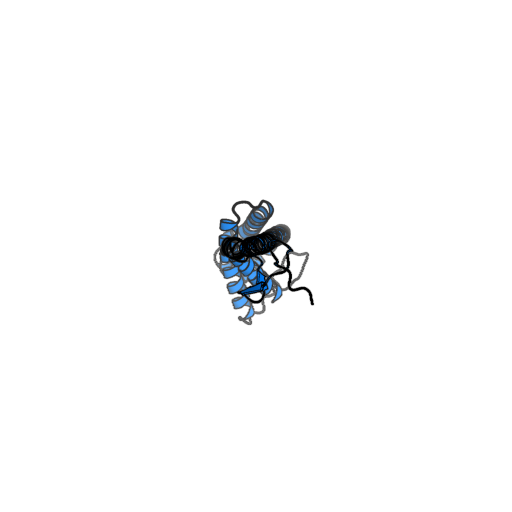ATOM 650 C CA . ILE A 1 83 ? 12.051 10.628 -13.530 1.00 85.69 83 ILE A CA 1
ATOM 651 C C . ILE A 1 83 ? 13.305 11.490 -13.727 1.00 85.69 83 ILE A C 1
ATOM 653 O O . ILE A 1 83 ? 13.616 11.847 -14.865 1.00 85.69 83 ILE A O 1
ATOM 657 N N . ALA A 1 84 ? 14.050 11.781 -12.653 1.00 80.62 84 ALA A N 1
ATOM 658 C CA . ALA A 1 84 ? 15.286 12.563 -12.719 1.00 80.62 84 ALA A CA 1
ATOM 659 C C . ALA A 1 84 ? 16.339 11.953 -13.666 1.00 80.62 84 ALA A C 1
ATOM 661 O O . ALA A 1 84 ? 17.056 12.695 -14.334 1.00 80.62 84 ALA A O 1
ATOM 662 N N . ASP A 1 85 ? 16.389 10.621 -13.785 1.00 78.69 85 ASP A N 1
ATOM 663 C CA . ASP A 1 85 ? 17.123 9.921 -14.847 1.00 78.69 85 ASP A CA 1
ATOM 664 C C . ASP A 1 85 ? 16.217 8.930 -15.589 1.00 78.69 85 ASP A C 1
ATOM 666 O O . ASP A 1 85 ? 16.386 7.712 -15.517 1.00 78.69 85 ASP A O 1
ATOM 670 N N . TRP A 1 86 ? 15.242 9.466 -16.327 1.00 83.38 86 TRP A N 1
ATOM 671 C CA . TRP A 1 86 ? 14.249 8.669 -17.056 1.00 83.38 86 TRP A CA 1
ATOM 672 C C . TRP A 1 86 ? 14.881 7.602 -17.961 1.00 83.38 86 TRP A C 1
ATOM 674 O O . TRP A 1 86 ? 14.473 6.438 -17.953 1.00 83.38 86 TRP A O 1
ATOM 684 N N . LYS A 1 87 ? 15.878 7.988 -18.770 1.00 84.56 87 LYS A N 1
ATOM 685 C CA . LYS A 1 87 ? 16.506 7.085 -19.748 1.00 84.56 87 LYS A CA 1
ATOM 686 C C . LYS A 1 87 ? 17.366 6.033 -19.054 1.00 84.56 87 LYS A C 1
ATOM 688 O O . LYS A 1 87 ? 17.271 4.859 -19.416 1.00 84.56 87 LYS A O 1
ATOM 693 N N . GLY A 1 88 ? 18.164 6.439 -18.064 1.00 80.31 88 GLY A N 1
ATOM 694 C CA . GLY A 1 88 ? 18.972 5.520 -17.268 1.00 80.31 88 GLY A CA 1
ATOM 695 C C . GLY A 1 88 ? 18.101 4.520 -16.516 1.00 80.31 88 GLY A C 1
ATOM 696 O O . GLY A 1 88 ? 18.356 3.318 -16.595 1.00 80.31 88 GLY A O 1
ATOM 697 N N . PHE A 1 89 ? 17.009 4.988 -15.901 1.00 83.31 89 PHE A N 1
ATOM 698 C CA . PHE A 1 89 ? 16.025 4.130 -15.248 1.00 83.31 89 PHE A CA 1
ATOM 699 C C . PHE A 1 89 ? 15.414 3.128 -16.225 1.00 83.31 89 PHE A C 1
ATOM 701 O O . PHE A 1 89 ? 15.476 1.931 -15.965 1.00 83.31 89 PHE A O 1
ATOM 708 N N . ALA A 1 90 ? 14.856 3.576 -17.355 1.00 86.12 90 ALA A N 1
ATOM 709 C CA . ALA A 1 90 ? 14.187 2.675 -18.293 1.00 86.12 90 ALA A CA 1
ATOM 710 C C . ALA A 1 90 ? 15.146 1.593 -18.818 1.00 86.12 90 ALA A C 1
ATOM 712 O O . ALA A 1 90 ? 14.773 0.423 -18.909 1.00 86.12 90 ALA A O 1
ATOM 713 N N . GLN A 1 91 ? 16.401 1.952 -19.106 1.00 85.25 91 GLN A N 1
ATOM 714 C CA . GLN A 1 91 ? 17.418 0.988 -19.520 1.00 85.25 91 GLN A CA 1
ATOM 715 C C . GLN A 1 91 ? 17.757 0.003 -18.394 1.00 85.25 91 GLN A C 1
ATOM 717 O O . GLN A 1 91 ? 17.748 -1.206 -18.618 1.00 85.25 91 GLN A O 1
ATOM 722 N N . ALA A 1 92 ? 17.991 0.491 -17.176 1.00 78.62 92 ALA A N 1
ATOM 723 C CA . ALA A 1 92 ? 18.271 -0.332 -16.004 1.00 78.62 92 ALA A CA 1
ATOM 724 C C . ALA A 1 92 ? 17.110 -1.282 -15.657 1.00 78.62 92 ALA A C 1
ATOM 726 O O . ALA A 1 92 ? 17.331 -2.467 -15.414 1.00 78.62 92 ALA A O 1
ATOM 727 N N . PHE A 1 93 ? 15.874 -0.783 -15.679 1.00 82.06 93 PHE A N 1
ATOM 728 C CA . PHE A 1 93 ? 14.653 -1.508 -15.327 1.00 82.06 93 PHE A CA 1
ATOM 729 C C . PHE A 1 93 ? 14.406 -2.702 -16.255 1.00 82.06 93 PHE A C 1
ATOM 731 O O . PHE A 1 93 ? 14.096 -3.800 -15.793 1.00 82.06 93 PHE A O 1
ATOM 738 N N . THR A 1 94 ? 14.677 -2.540 -17.556 1.00 84.69 94 THR A N 1
ATOM 739 C CA . THR A 1 94 ? 14.582 -3.638 -18.538 1.00 84.69 94 THR A CA 1
ATOM 740 C C . THR A 1 94 ? 1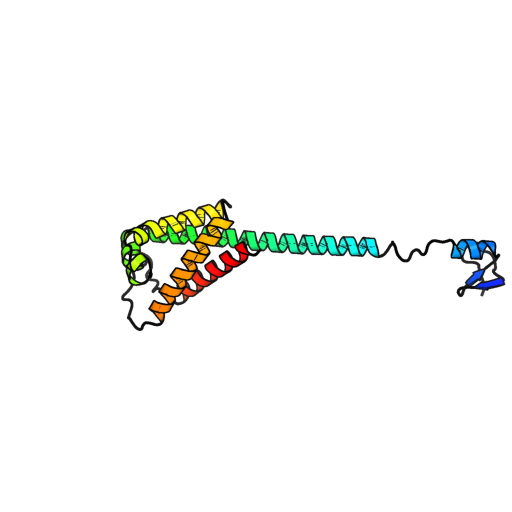5.563 -4.787 -18.292 1.00 84.69 94 THR A C 1
ATOM 742 O O . THR A 1 94 ? 15.380 -5.863 -18.852 1.00 84.69 94 THR A O 1
ATOM 745 N N . MET A 1 95 ? 16.593 -4.614 -17.456 1.00 78.69 95 MET A N 1
ATOM 746 C CA . MET A 1 95 ? 17.584 -5.668 -17.201 1.00 78.69 95 MET A CA 1
ATOM 747 C C . MET A 1 95 ? 17.099 -6.711 -16.189 1.00 78.69 95 MET A C 1
ATOM 749 O O . MET A 1 95 ? 17.549 -7.858 -16.234 1.00 78.69 95 MET A O 1
ATOM 753 N N . TYR A 1 96 ? 16.169 -6.360 -15.296 1.00 73.19 96 TYR A N 1
ATOM 754 C CA . TYR A 1 96 ? 15.723 -7.251 -14.220 1.00 73.19 96 TYR A CA 1
ATOM 755 C C . TYR A 1 96 ? 14.214 -7.504 -14.215 1.00 73.19 96 TYR A C 1
ATOM 757 O O . TYR A 1 96 ? 13.831 -8.663 -14.055 1.00 73.19 96 TYR A O 1
ATOM 765 N N . ASP A 1 97 ? 13.376 -6.496 -14.463 1.00 82.31 97 ASP A N 1
ATOM 766 C CA . ASP A 1 97 ? 11.919 -6.637 -14.384 1.00 82.31 97 ASP A CA 1
ATOM 767 C C . ASP A 1 97 ? 11.348 -7.500 -15.526 1.00 82.31 97 ASP A C 1
ATOM 769 O O . ASP A 1 97 ? 11.735 -7.382 -16.692 1.00 82.31 97 ASP A O 1
ATOM 773 N N . ILE A 1 98 ? 10.423 -8.401 -15.185 1.00 82.00 98 ILE A N 1
ATOM 774 C CA . ILE A 1 98 ? 9.885 -9.412 -16.109 1.00 82.00 98 ILE A CA 1
ATOM 775 C C . ILE A 1 98 ? 9.059 -8.762 -17.229 1.00 82.00 98 ILE A C 1
ATOM 777 O O . ILE A 1 98 ? 9.115 -9.210 -18.379 1.00 82.00 98 ILE A O 1
ATOM 781 N N . LEU A 1 99 ? 8.291 -7.716 -16.913 1.00 84.25 99 LEU A N 1
ATOM 782 C CA . LEU A 1 99 ? 7.427 -7.020 -17.866 1.00 84.25 99 LEU A CA 1
ATOM 783 C C . LEU A 1 99 ? 8.224 -6.016 -18.698 1.00 84.25 99 LEU A C 1
ATOM 785 O O . LEU A 1 99 ? 8.057 -5.954 -19.918 1.00 84.25 99 LEU A O 1
ATOM 789 N N . ALA A 1 100 ? 9.148 -5.289 -18.073 1.00 85.00 100 ALA A N 1
ATOM 790 C CA . ALA A 1 100 ? 10.028 -4.338 -18.742 1.00 85.00 100 ALA A CA 1
ATOM 791 C C . ALA A 1 100 ? 10.938 -5.024 -19.766 1.00 85.00 100 ALA A C 1
ATOM 793 O O . ALA A 1 100 ? 11.147 -4.486 -20.852 1.00 85.00 100 ALA A O 1
ATOM 794 N N . LYS A 1 101 ? 11.407 -6.250 -19.481 1.00 84.00 101 LYS A N 1
ATOM 795 C CA . LYS A 1 101 ? 12.134 -7.088 -20.454 1.00 84.00 101 LYS A CA 1
ATOM 796 C C . LYS A 1 101 ? 11.353 -7.308 -21.748 1.00 84.00 101 LYS A C 1
ATOM 798 O O . LYS A 1 101 ? 11.953 -7.387 -22.816 1.00 84.00 101 LYS A O 1
ATOM 803 N N . LYS A 1 102 ? 10.025 -7.422 -21.657 1.00 88.25 102 LYS A N 1
ATOM 804 C CA . LYS A 1 102 ? 9.140 -7.692 -22.800 1.00 88.25 102 LYS A CA 1
ATOM 805 C C . LYS A 1 102 ? 8.624 -6.420 -23.469 1.00 88.25 102 LYS A C 1
ATOM 807 O O . LYS A 1 102 ? 8.352 -6.442 -24.665 1.00 88.25 102 LYS A O 1
ATOM 812 N N . SER A 1 103 ? 8.495 -5.317 -22.732 1.00 89.75 103 SER A N 1
ATOM 813 C CA . SER A 1 103 ? 7.963 -4.054 -23.247 1.00 89.75 103 SER A CA 1
ATOM 814 C C . SER A 1 103 ? 8.793 -2.854 -22.793 1.00 89.75 103 SER A C 1
ATOM 816 O O . SER A 1 103 ? 8.727 -2.410 -21.647 1.00 89.75 103 SER A O 1
ATOM 818 N N . LYS A 1 104 ? 9.514 -2.246 -23.742 1.00 87.69 104 LYS A N 1
ATOM 819 C CA . LYS A 1 104 ? 10.225 -0.975 -23.516 1.00 87.69 104 LYS A CA 1
ATOM 820 C C . LYS A 1 104 ? 9.271 0.177 -23.207 1.00 87.69 104 LYS A C 1
ATOM 822 O O . LYS A 1 104 ? 9.648 1.100 -22.492 1.00 87.69 104 LYS A O 1
ATOM 827 N N . VAL A 1 105 ? 8.047 0.120 -23.736 1.00 91.94 105 VAL A N 1
ATOM 828 C CA . VAL A 1 105 ? 7.005 1.118 -23.466 1.00 91.94 105 VAL A CA 1
ATOM 829 C C . VAL A 1 105 ? 6.615 1.069 -21.992 1.00 91.94 105 VAL A C 1
ATOM 831 O O . VAL A 1 105 ? 6.601 2.105 -21.335 1.00 91.94 105 VAL A O 1
ATOM 834 N N . TYR A 1 106 ? 6.409 -0.135 -21.447 1.00 91.19 106 TYR A N 1
ATOM 835 C CA . TYR A 1 106 ? 6.148 -0.316 -20.019 1.00 91.19 106 TYR A CA 1
ATOM 836 C C . TYR A 1 106 ? 7.276 0.271 -19.164 1.00 91.19 106 TYR A C 1
ATOM 838 O O . TYR A 1 106 ? 7.006 1.021 -18.233 1.00 91.19 106 TYR A O 1
ATOM 846 N N . ALA A 1 107 ? 8.536 0.033 -19.541 1.00 88.75 107 ALA A N 1
ATOM 847 C CA . ALA A 1 107 ? 9.679 0.567 -18.804 1.00 88.75 107 ALA A CA 1
ATOM 848 C C . ALA A 1 107 ? 9.718 2.105 -18.733 1.00 88.75 107 ALA A C 1
ATOM 850 O O . ALA A 1 107 ? 10.170 2.660 -17.736 1.00 88.75 107 ALA A O 1
ATOM 851 N N . HIS A 1 108 ? 9.232 2.795 -19.770 1.00 90.25 108 HIS A N 1
ATOM 852 C CA . HIS A 1 108 ? 9.165 4.259 -19.786 1.00 90.25 108 HIS A CA 1
ATOM 853 C C . HIS A 1 108 ? 7.939 4.804 -19.055 1.00 90.25 108 HIS A C 1
ATOM 855 O O . HIS A 1 108 ? 8.007 5.898 -18.509 1.00 90.25 108 HIS A O 1
ATOM 861 N N . ILE A 1 109 ? 6.825 4.073 -19.057 1.00 94.44 109 ILE A N 1
ATOM 862 C CA . ILE A 1 109 ? 5.578 4.505 -18.414 1.00 94.44 109 ILE A CA 1
ATOM 863 C C . ILE A 1 109 ? 5.593 4.202 -16.908 1.00 94.44 109 ILE A C 1
ATOM 865 O O . ILE A 1 109 ? 4.920 4.884 -16.144 1.00 94.44 109 ILE A O 1
ATOM 869 N N . TYR A 1 110 ? 6.389 3.233 -16.455 1.00 91.38 110 TYR A N 1
ATOM 870 C CA . TYR A 1 110 ? 6.425 2.790 -15.060 1.00 91.38 110 TYR A CA 1
ATOM 871 C C . TYR A 1 110 ? 6.611 3.913 -14.016 1.00 91.38 110 TYR A C 1
ATOM 873 O O . TYR A 1 110 ? 5.814 3.957 -13.079 1.00 91.38 110 TYR A O 1
ATOM 881 N N . PRO A 1 111 ? 7.543 4.881 -14.171 1.00 90.56 111 PRO A N 1
ATOM 882 C CA . PRO A 1 111 ? 7.667 5.988 -13.218 1.00 90.56 111 PRO A CA 1
ATOM 883 C C . PRO A 1 111 ? 6.397 6.845 -13.121 1.00 90.56 111 PRO A C 1
ATOM 885 O O . PRO A 1 111 ? 6.083 7.369 -12.056 1.00 90.56 111 PRO A O 1
ATOM 888 N N . LEU A 1 112 ? 5.639 6.966 -14.217 1.00 95.06 112 LEU A N 1
ATOM 889 C CA . LEU A 1 112 ? 4.357 7.673 -14.227 1.00 95.06 112 LEU A CA 1
ATOM 890 C C . LEU A 1 112 ? 3.260 6.871 -13.523 1.00 95.06 112 LEU A C 1
ATOM 892 O O . LEU A 1 112 ? 2.405 7.467 -12.875 1.00 95.06 112 LEU A O 1
ATOM 896 N N . ILE A 1 113 ? 3.284 5.538 -13.633 1.00 95.12 113 ILE A N 1
ATOM 897 C CA . ILE A 1 113 ? 2.360 4.663 -12.897 1.00 95.12 113 ILE A CA 1
ATOM 898 C C . ILE A 1 113 ? 2.590 4.831 -11.397 1.00 95.12 113 ILE A C 1
ATOM 900 O O . ILE A 1 113 ? 1.637 5.070 -10.662 1.00 95.12 113 ILE A O 1
ATOM 904 N N . GLU A 1 114 ? 3.845 4.772 -10.947 1.00 92.50 114 GLU A N 1
ATOM 905 C CA . GLU A 1 114 ? 4.188 4.981 -9.538 1.00 92.50 114 GLU A CA 1
ATOM 906 C C . GLU A 1 114 ? 3.803 6.378 -9.057 1.00 92.50 114 GLU A C 1
ATOM 908 O O . GLU A 1 114 ? 3.201 6.510 -7.997 1.00 92.50 114 GLU A O 1
ATOM 913 N N . LEU A 1 115 ? 4.069 7.420 -9.849 1.00 95.00 115 LEU A N 1
ATOM 914 C CA . LEU A 1 115 ? 3.651 8.778 -9.507 1.00 95.00 115 LEU A CA 1
ATOM 915 C C . LEU A 1 115 ? 2.123 8.886 -9.386 1.00 95.00 115 LEU A C 1
ATOM 917 O O . LEU A 1 115 ? 1.620 9.476 -8.431 1.00 95.00 115 LEU A O 1
ATOM 921 N N . GLY A 1 116 ? 1.381 8.294 -10.325 1.00 96.69 116 GLY A N 1
ATOM 922 C CA . GLY A 1 116 ? -0.080 8.257 -10.304 1.00 96.69 116 GLY A CA 1
ATOM 923 C C . GLY A 1 116 ? -0.630 7.521 -9.082 1.00 96.69 116 GLY A C 1
ATOM 924 O O . GLY A 1 116 ? -1.539 8.027 -8.424 1.00 96.69 116 GLY A O 1
ATOM 925 N N . LEU A 1 117 ? -0.037 6.377 -8.726 1.00 96.75 117 LEU A N 1
ATOM 926 C CA . LEU A 1 117 ? -0.366 5.648 -7.500 1.00 96.75 117 LEU A CA 1
ATOM 927 C C . LEU A 1 117 ? -0.067 6.495 -6.262 1.00 96.75 117 LEU A C 1
ATOM 929 O O . LEU A 1 117 ? -0.938 6.649 -5.409 1.00 96.75 117 LEU A O 1
ATOM 933 N N . GLY A 1 118 ? 1.108 7.119 -6.190 1.00 96.31 118 GLY A N 1
ATOM 934 C CA . GLY A 1 118 ? 1.487 7.996 -5.085 1.00 96.31 118 GLY A CA 1
ATOM 935 C C . GLY A 1 118 ? 0.506 9.151 -4.884 1.00 96.31 118 GLY A C 1
ATOM 936 O O . GLY A 1 118 ? 0.030 9.377 -3.773 1.00 96.31 118 GLY A O 1
ATOM 937 N N . ILE A 1 119 ? 0.123 9.826 -5.970 1.00 97.25 119 ILE A N 1
ATOM 938 C CA . ILE A 1 119 ? -0.890 10.889 -5.946 1.00 97.25 119 ILE A CA 1
ATOM 939 C C . ILE A 1 119 ? -2.249 10.338 -5.502 1.00 97.25 119 ILE A C 1
ATOM 941 O O . ILE A 1 119 ? -2.909 10.963 -4.674 1.00 97.25 119 ILE A O 1
ATOM 945 N N . SER A 1 120 ? -2.665 9.172 -6.006 1.00 96.75 120 SER A N 1
ATOM 946 C CA . SER A 1 120 ? -3.941 8.558 -5.619 1.00 96.75 120 SER A CA 1
ATOM 947 C C . SER A 1 120 ? -4.003 8.264 -4.117 1.00 96.75 120 SER A C 1
ATOM 949 O O . SER A 1 120 ? -4.993 8.600 -3.470 1.00 96.75 120 SER A O 1
ATOM 951 N N . TYR A 1 121 ? -2.912 7.756 -3.532 1.00 96.81 121 TYR A N 1
ATOM 952 C CA . TYR A 1 121 ? -2.806 7.519 -2.096 1.00 96.81 121 TYR A CA 1
ATOM 953 C C . TYR A 1 121 ? -2.820 8.823 -1.293 1.00 96.81 121 TYR A C 1
ATOM 955 O O . TYR A 1 121 ? -3.597 8.944 -0.349 1.00 96.81 121 TYR A O 1
ATOM 963 N N . LEU A 1 122 ? -2.031 9.828 -1.688 1.00 95.69 122 LEU A N 1
ATOM 964 C CA . LEU A 1 122 ? -1.970 11.117 -0.982 1.00 95.69 122 LEU A CA 1
ATOM 965 C C . LEU A 1 122 ? -3.290 11.893 -1.025 1.00 95.69 122 LEU A C 1
ATOM 967 O O . LEU A 1 122 ? -3.663 12.526 -0.042 1.00 95.69 122 LEU A O 1
ATOM 971 N N . LEU A 1 123 ? -4.000 11.842 -2.153 1.00 96.12 123 LEU A N 1
ATOM 972 C CA . LEU A 1 123 ? -5.306 12.483 -2.315 1.00 96.12 123 LEU A CA 1
ATOM 973 C C . LEU A 1 123 ? -6.458 11.618 -1.799 1.00 96.12 123 LEU A C 1
ATOM 975 O O . LEU A 1 123 ? -7.616 12.020 -1.901 1.00 96.12 123 LEU A O 1
ATOM 979 N N . THR A 1 124 ? -6.175 10.427 -1.266 1.00 93.38 124 THR A N 1
ATOM 980 C CA . THR A 1 124 ? -7.189 9.443 -0.864 1.00 93.38 124 THR A CA 1
ATOM 981 C C . THR A 1 124 ? -8.196 9.120 -1.979 1.00 93.38 124 THR A C 1
ATOM 983 O O . THR A 1 124 ? -9.360 8.810 -1.730 1.00 93.38 124 THR A O 1
ATOM 986 N N . TRP A 1 125 ? -7.758 9.190 -3.238 1.00 94.00 125 TRP A N 1
ATOM 987 C CA . TRP A 1 125 ? -8.612 9.051 -4.412 1.00 94.00 125 TRP A CA 1
ATOM 988 C C . TRP A 1 125 ? -8.565 7.623 -4.958 1.00 94.00 125 TRP A C 1
ATOM 990 O O . TRP A 1 125 ? -7.510 7.136 -5.346 1.00 94.00 125 TRP A O 1
ATOM 1000 N N . GLN A 1 126 ? -9.723 6.953 -5.004 1.00 94.00 126 GLN A N 1
ATOM 1001 C CA . GLN A 1 126 ? -9.864 5.568 -5.486 1.00 94.00 126 GLN A CA 1
ATOM 1002 C C . GLN A 1 126 ? -8.863 4.582 -4.846 1.00 94.00 126 GLN A C 1
ATOM 1004 O O . GLN A 1 126 ? -8.286 3.733 -5.528 1.00 94.00 126 GLN A O 1
ATOM 1009 N N . ILE A 1 127 ? -8.696 4.657 -3.519 1.00 94.38 127 ILE A N 1
ATOM 1010 C CA . ILE A 1 127 ? -7.728 3.844 -2.761 1.00 94.38 127 ILE A CA 1
ATOM 1011 C C . ILE A 1 127 ? -7.866 2.343 -3.026 1.00 94.38 127 ILE A C 1
ATOM 1013 O O . ILE A 1 127 ? -6.857 1.661 -3.161 1.00 94.38 127 ILE A O 1
ATOM 1017 N N . THR A 1 128 ? -9.083 1.817 -3.164 1.00 94.19 128 THR A N 1
ATOM 1018 C CA . THR A 1 128 ? -9.303 0.388 -3.439 1.00 94.19 128 THR A CA 1
ATOM 1019 C C . THR A 1 128 ? -8.699 -0.040 -4.779 1.00 94.19 128 THR A C 1
ATOM 1021 O O . THR A 1 128 ? -8.046 -1.078 -4.869 1.00 94.19 128 THR A O 1
ATOM 1024 N N . ILE A 1 129 ? -8.873 0.775 -5.825 1.00 95.56 129 ILE A N 1
ATOM 1025 C CA . ILE A 1 129 ? -8.315 0.496 -7.156 1.00 95.56 129 ILE A CA 1
ATOM 1026 C C . ILE A 1 129 ? -6.795 0.670 -7.118 1.00 95.56 129 ILE A C 1
ATOM 1028 O O . ILE A 1 129 ? -6.070 -0.195 -7.606 1.00 95.56 129 ILE A O 1
ATOM 1032 N N . ALA A 1 130 ? -6.309 1.737 -6.478 1.00 96.00 130 ALA A N 1
ATOM 1033 C CA . ALA A 1 130 ? -4.882 1.973 -6.282 1.00 96.00 130 ALA A CA 1
ATOM 1034 C C . ALA A 1 130 ? -4.203 0.816 -5.530 1.00 96.00 130 ALA A C 1
ATOM 1036 O O . ALA A 1 130 ? -3.133 0.369 -5.938 1.00 96.00 130 ALA A O 1
ATOM 1037 N N . ALA A 1 131 ? -4.845 0.273 -4.493 1.00 96.00 131 ALA A N 1
ATOM 1038 C CA . ALA A 1 131 ? -4.369 -0.877 -3.731 1.00 96.00 131 ALA A CA 1
ATOM 1039 C C . ALA A 1 131 ? -4.339 -2.158 -4.563 1.00 96.00 131 ALA A C 1
ATOM 1041 O O . ALA A 1 131 ? -3.336 -2.868 -4.535 1.00 96.00 131 ALA A O 1
ATOM 1042 N N . TYR A 1 132 ? -5.369 -2.424 -5.369 1.00 96.81 132 TYR A N 1
ATOM 1043 C CA . TYR A 1 132 ? -5.364 -3.579 -6.267 1.00 96.81 132 TYR A CA 1
ATOM 1044 C C . TYR A 1 132 ? -4.228 -3.500 -7.296 1.00 96.81 132 TYR A C 1
ATOM 1046 O O . TYR A 1 132 ? -3.461 -4.448 -7.460 1.00 96.81 132 TYR A O 1
ATOM 1054 N N . VAL A 1 133 ? -4.077 -2.346 -7.954 1.00 96.00 133 VAL A N 1
ATOM 1055 C CA . VAL A 1 133 ? -3.006 -2.114 -8.934 1.00 96.00 133 VAL A CA 1
ATOM 1056 C C . VAL A 1 133 ? -1.635 -2.218 -8.270 1.00 96.00 133 VAL A C 1
ATOM 1058 O O . VAL A 1 133 ? -0.758 -2.907 -8.790 1.00 96.00 133 VAL A O 1
ATOM 1061 N N . THR A 1 134 ? -1.462 -1.598 -7.100 1.00 95.88 134 THR A N 1
ATOM 1062 C CA . THR A 1 134 ? -0.220 -1.672 -6.324 1.00 95.88 134 THR A CA 1
ATOM 1063 C C . THR A 1 134 ? 0.124 -3.113 -5.985 1.00 95.88 134 THR A C 1
ATOM 1065 O O . THR A 1 134 ? 1.240 -3.544 -6.251 1.00 95.88 134 THR A O 1
ATOM 1068 N N . PHE A 1 135 ? -0.829 -3.887 -5.466 1.00 96.25 135 PHE A N 1
ATOM 1069 C CA . PHE A 1 135 ? -0.600 -5.286 -5.124 1.00 96.25 135 PHE A CA 1
ATOM 1070 C C . PHE A 1 135 ? -0.122 -6.101 -6.331 1.00 96.25 135 PHE A C 1
ATOM 1072 O O . PHE A 1 135 ? 0.878 -6.811 -6.235 1.00 96.25 135 PHE A O 1
ATOM 1079 N N . VAL A 1 1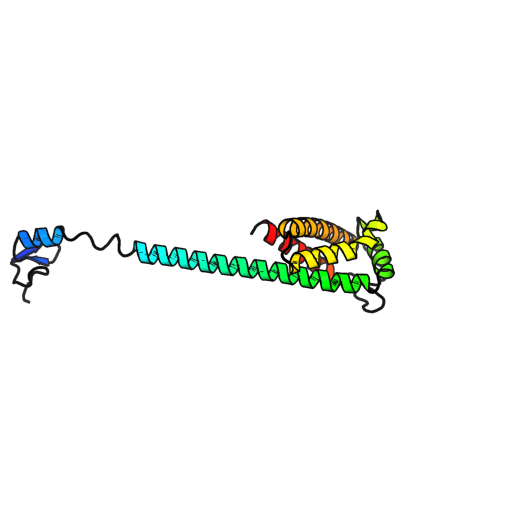36 ? -0.785 -5.961 -7.483 1.00 94.44 136 VAL A N 1
ATOM 1080 C CA . VAL A 1 136 ? -0.407 -6.678 -8.710 1.00 94.44 136 VAL A CA 1
ATOM 1081 C C . VAL A 1 136 ? 0.996 -6.284 -9.175 1.00 94.44 136 VAL A C 1
ATOM 1083 O O . VAL A 1 136 ? 1.813 -7.160 -9.460 1.00 94.44 136 VAL A O 1
ATOM 1086 N N . ILE A 1 137 ? 1.299 -4.985 -9.233 1.00 92.31 137 ILE A N 1
ATOM 1087 C CA . ILE A 1 137 ? 2.603 -4.497 -9.699 1.00 92.31 137 ILE A CA 1
ATOM 1088 C C . ILE A 1 137 ? 3.721 -4.935 -8.746 1.00 92.31 137 ILE A C 1
ATOM 1090 O O . ILE A 1 137 ? 4.723 -5.486 -9.202 1.00 92.31 137 ILE A O 1
ATOM 1094 N N . MET A 1 138 ? 3.537 -4.751 -7.437 1.00 93.06 138 MET A N 1
ATOM 1095 C CA . MET A 1 138 ? 4.528 -5.120 -6.421 1.00 93.06 138 MET A CA 1
ATOM 1096 C C . MET A 1 138 ? 4.747 -6.636 -6.366 1.00 93.06 138 MET A C 1
ATOM 1098 O O . MET A 1 138 ? 5.882 -7.086 -6.224 1.00 93.06 138 MET A O 1
ATOM 1102 N N . ALA A 1 139 ? 3.700 -7.451 -6.541 1.00 91.44 139 ALA A N 1
ATOM 1103 C CA . ALA A 1 139 ? 3.835 -8.907 -6.596 1.00 91.44 139 ALA A CA 1
ATOM 1104 C C . ALA A 1 139 ? 4.674 -9.355 -7.804 1.00 91.44 139 ALA A C 1
ATOM 1106 O O . ALA A 1 139 ? 5.569 -10.192 -7.665 1.00 91.44 139 ALA A O 1
ATOM 1107 N N . ILE A 1 140 ? 4.432 -8.774 -8.984 1.00 89.44 140 ILE A N 1
ATOM 1108 C CA . ILE A 1 140 ? 5.219 -9.066 -10.191 1.00 89.44 140 ILE A CA 1
ATOM 1109 C C . ILE A 1 140 ? 6.672 -8.599 -10.014 1.00 89.44 140 ILE A C 1
ATOM 1111 O O . ILE A 1 140 ? 7.593 -9.361 -10.325 1.00 89.44 140 ILE A O 1
ATOM 1115 N N . GLY A 1 141 ? 6.878 -7.396 -9.468 1.00 84.69 141 GLY A N 1
ATOM 1116 C CA . GLY A 1 141 ? 8.198 -6.837 -9.159 1.00 84.69 141 GLY A CA 1
ATOM 1117 C C . GLY A 1 141 ? 8.988 -7.719 -8.192 1.00 84.69 141 GLY A C 1
ATOM 1118 O O . GLY A 1 141 ? 10.109 -8.126 -8.504 1.00 84.69 141 GLY A O 1
ATOM 1119 N N . THR A 1 142 ? 8.350 -8.150 -7.100 1.00 86.75 142 THR A N 1
ATOM 1120 C CA . THR A 1 142 ? 8.921 -9.072 -6.105 1.00 86.75 142 THR A CA 1
ATOM 1121 C C . THR A 1 142 ? 9.413 -10.359 -6.762 1.00 86.75 142 THR A C 1
ATOM 1123 O O . THR A 1 142 ? 10.542 -10.788 -6.520 1.00 86.75 142 THR A O 1
ATOM 1126 N N . VAL A 1 143 ? 8.600 -10.978 -7.628 1.00 86.19 143 VAL A N 1
ATOM 1127 C CA . VAL A 1 143 ? 8.989 -12.203 -8.347 1.00 86.19 143 VAL A CA 1
ATOM 1128 C C . VAL A 1 143 ? 10.168 -11.935 -9.287 1.00 86.19 143 VAL A C 1
ATOM 1130 O O . VAL A 1 143 ? 11.106 -12.732 -9.324 1.00 86.19 143 VAL A O 1
ATOM 1133 N N . GLY A 1 144 ? 10.167 -10.811 -10.010 1.00 78.69 144 GLY A N 1
ATOM 1134 C CA . GLY A 1 144 ? 11.265 -10.418 -10.899 1.00 78.69 144 GLY A CA 1
ATOM 1135 C C . GLY A 1 144 ? 12.587 -10.201 -10.163 1.00 78.69 144 GLY A C 1
ATOM 1136 O O . GLY A 1 144 ? 13.620 -10.747 -10.561 1.00 78.69 144 GLY A O 1
ATOM 1137 N N . VAL A 1 145 ? 12.558 -9.467 -9.050 1.00 77.62 145 VAL A N 1
ATOM 1138 C CA . VAL A 1 145 ? 13.730 -9.211 -8.203 1.00 77.62 145 VAL A CA 1
ATOM 1139 C C . VAL A 1 145 ? 14.214 -10.502 -7.541 1.00 77.62 145 VAL A C 1
ATOM 1141 O O . VAL A 1 145 ? 15.415 -10.776 -7.558 1.00 77.62 145 VAL A O 1
ATOM 1144 N N . ALA A 1 146 ? 13.309 -11.339 -7.023 1.00 81.88 146 ALA A N 1
ATOM 1145 C CA . ALA A 1 146 ? 13.656 -12.619 -6.407 1.00 81.88 146 ALA A CA 1
ATOM 1146 C C . ALA A 1 146 ? 14.330 -13.578 -7.403 1.00 81.88 146 ALA A C 1
ATOM 1148 O O . ALA A 1 146 ? 15.381 -14.145 -7.098 1.00 81.88 146 ALA A O 1
ATOM 1149 N N . GLN A 1 147 ? 13.784 -13.718 -8.616 1.00 77.94 147 GLN A N 1
ATOM 1150 C CA . GLN A 1 147 ? 14.390 -14.526 -9.681 1.00 77.94 147 GLN A CA 1
ATOM 1151 C C . GLN A 1 147 ? 15.782 -14.019 -10.062 1.00 77.94 147 GLN A C 1
ATOM 1153 O O . GLN A 1 147 ? 16.699 -14.815 -10.274 1.00 77.94 147 GLN A O 1
ATOM 1158 N N . ASN A 1 148 ? 15.948 -12.699 -10.134 1.00 73.19 148 ASN A N 1
ATOM 1159 C CA . ASN A 1 148 ? 17.215 -12.068 -10.472 1.00 73.19 148 ASN A CA 1
ATOM 1160 C C . ASN A 1 148 ? 18.265 -12.224 -9.359 1.00 73.19 148 ASN A C 1
ATOM 1162 O O . ASN A 1 148 ? 19.439 -12.380 -9.662 1.00 73.19 148 ASN A O 1
ATOM 1166 N N . LEU A 1 149 ? 17.852 -12.232 -8.088 1.00 73.62 149 LEU A N 1
ATOM 1167 C CA . LEU A 1 149 ? 18.746 -12.440 -6.946 1.00 73.62 149 LEU A CA 1
ATOM 1168 C C . LEU A 1 149 ? 19.187 -13.909 -6.803 1.00 73.62 149 LEU A C 1
ATOM 1170 O O . LEU A 1 149 ? 20.309 -14.180 -6.382 1.00 73.62 149 LEU A O 1
ATOM 1174 N N . LEU A 1 150 ? 18.310 -14.857 -7.154 1.00 73.44 150 LEU A N 1
ATOM 1175 C CA . LEU A 1 150 ? 18.604 -16.297 -7.161 1.00 73.44 150 LEU A CA 1
ATOM 1176 C C . LEU A 1 150 ? 19.435 -16.718 -8.377 1.00 73.44 150 LEU A C 1
ATOM 1178 O O . LEU A 1 150 ? 20.276 -17.616 -8.290 1.00 73.44 150 LEU A O 1
ATOM 1182 N N . SER A 1 151 ? 19.221 -16.058 -9.513 1.00 65.00 151 SER A N 1
ATOM 1183 C CA . SER A 1 151 ? 20.067 -16.218 -10.687 1.00 65.00 151 SER A CA 1
ATOM 1184 C C . SER A 1 151 ? 21.417 -15.577 -10.381 1.00 65.00 151 SER A C 1
ATOM 1186 O O . SER A 1 151 ? 21.512 -14.362 -10.288 1.00 65.00 151 SER A O 1
ATOM 1188 N N . LYS A 1 152 ? 22.487 -16.369 -10.252 1.00 54.75 152 LYS A N 1
ATOM 1189 C CA . LYS A 1 152 ? 23.877 -15.897 -10.040 1.00 54.75 152 LYS A CA 1
ATOM 1190 C C . LYS A 1 152 ? 24.448 -15.063 -11.209 1.00 54.75 152 LYS A C 1
ATOM 1192 O O . LYS A 1 152 ? 25.656 -15.050 -11.428 1.00 54.75 152 LYS A O 1
ATOM 1197 N N . ASN A 1 153 ? 23.609 -14.390 -11.988 1.00 54.03 153 ASN A N 1
ATOM 1198 C CA . ASN A 1 153 ? 24.039 -13.452 -13.004 1.00 54.03 153 ASN A CA 1
ATOM 1199 C C . ASN A 1 153 ? 24.514 -12.183 -12.287 1.00 54.03 153 ASN A C 1
ATOM 1201 O O . ASN A 1 153 ? 23.711 -11.545 -11.606 1.00 54.03 153 ASN A O 1
ATOM 1205 N N . PRO A 1 154 ? 25.798 -11.800 -12.397 1.00 47.28 154 PRO A N 1
ATOM 1206 C CA . PRO A 1 154 ? 26.263 -10.544 -11.842 1.00 47.28 154 PRO A CA 1
ATOM 1207 C C . PRO A 1 154 ? 25.564 -9.433 -12.618 1.00 47.28 154 PRO A C 1
ATOM 1209 O O . PRO A 1 154 ? 25.938 -9.115 -13.748 1.00 47.28 154 PRO A O 1
ATOM 1212 N N . VAL A 1 155 ? 24.508 -8.872 -12.033 1.00 48.25 155 VAL A N 1
ATOM 1213 C CA . VAL A 1 155 ? 23.848 -7.686 -12.566 1.00 48.25 155 VAL A CA 1
ATOM 1214 C C . VAL A 1 155 ? 24.887 -6.581 -12.473 1.00 48.25 155 VAL A C 1
ATOM 1216 O O . VAL A 1 155 ? 25.104 -5.990 -11.415 1.00 48.25 155 VAL A O 1
ATOM 1219 N N . LYS A 1 156 ? 25.609 -6.362 -13.573 1.00 43.44 156 LYS A N 1
ATOM 1220 C CA . LYS A 1 156 ? 26.507 -5.226 -13.727 1.00 43.44 156 LYS A CA 1
ATOM 1221 C C . LYS A 1 156 ? 25.650 -3.981 -13.547 1.00 43.44 156 LYS A C 1
ATOM 1223 O O . LYS A 1 156 ? 24.857 -3.671 -14.426 1.00 43.44 156 LYS A O 1
ATOM 1228 N N . CYS A 1 157 ? 25.789 -3.358 -12.379 1.00 45.00 157 CYS A N 1
ATOM 1229 C CA . CYS A 1 157 ? 25.380 -2.003 -12.035 1.00 45.00 157 CYS A CA 1
ATOM 1230 C C . CYS A 1 157 ? 24.227 -1.460 -12.893 1.00 45.00 157 CYS A C 1
ATOM 1232 O O . CYS A 1 157 ? 24.449 -0.761 -13.878 1.00 45.00 157 CYS A O 1
ATOM 1234 N N . ALA A 1 158 ? 22.994 -1.763 -12.497 1.00 42.53 158 ALA A N 1
ATOM 1235 C CA . ALA A 1 158 ? 21.836 -1.005 -12.940 1.00 42.53 158 ALA A CA 1
ATOM 1236 C C . ALA A 1 158 ? 21.932 0.388 -12.295 1.00 42.53 158 ALA A C 1
ATOM 1238 O O . ALA A 1 158 ? 21.730 0.532 -11.091 1.00 42.53 158 ALA A O 1
ATOM 1239 N N . CYS A 1 159 ? 22.348 1.390 -13.070 1.00 43.12 159 CYS A N 1
ATOM 1240 C CA . CYS A 1 159 ? 22.408 2.779 -12.633 1.00 43.12 159 CYS A CA 1
ATOM 1241 C C . CYS A 1 159 ? 20.997 3.249 -12.256 1.00 43.12 159 CYS A C 1
ATOM 1243 O O . CYS A 1 159 ? 20.171 3.508 -13.128 1.00 43.12 159 CYS A O 1
ATOM 1245 N N . LEU A 1 160 ? 20.727 3.352 -10.955 1.00 44.34 160 LEU A N 1
ATOM 1246 C CA . LEU A 1 160 ? 19.556 4.026 -10.402 1.00 44.34 160 LEU A CA 1
ATOM 1247 C C . LEU A 1 160 ? 19.787 5.545 -10.494 1.00 44.34 160 LEU A C 1
ATOM 1249 O O . LEU A 1 160 ? 19.958 6.231 -9.492 1.00 44.34 160 LEU A O 1
ATOM 1253 N N . GLY A 1 161 ? 19.937 6.059 -11.714 1.00 43.03 161 GLY A N 1
ATOM 1254 C CA . GLY A 1 161 ? 20.394 7.426 -11.920 1.00 43.03 161 GLY A CA 1
ATOM 1255 C C . GLY A 1 161 ? 21.882 7.635 -11.631 1.00 43.03 161 GLY A C 1
ATOM 1256 O O . GLY A 1 161 ? 22.515 6.926 -10.848 1.00 43.03 161 GLY A O 1
ATOM 1257 N N . THR A 1 162 ? 22.471 8.652 -12.254 1.00 45.50 162 THR A N 1
ATOM 1258 C CA . THR A 1 162 ? 23.877 9.061 -12.067 1.00 45.50 162 THR A CA 1
ATOM 1259 C C . THR A 1 162 ? 24.215 9.569 -10.655 1.00 45.50 162 THR A C 1
ATOM 1261 O O . THR A 1 162 ? 25.392 9.777 -10.361 1.00 45.50 162 THR A O 1
ATOM 1264 N N . LEU A 1 163 ? 23.225 9.737 -9.769 1.00 44.31 163 LEU A N 1
ATOM 1265 C CA . LEU A 1 163 ? 23.384 10.371 -8.454 1.00 44.31 163 LEU A CA 1
ATOM 1266 C C . LEU A 1 163 ? 23.463 9.392 -7.270 1.00 44.31 163 LEU A C 1
ATOM 1268 O O . LEU A 1 163 ? 24.0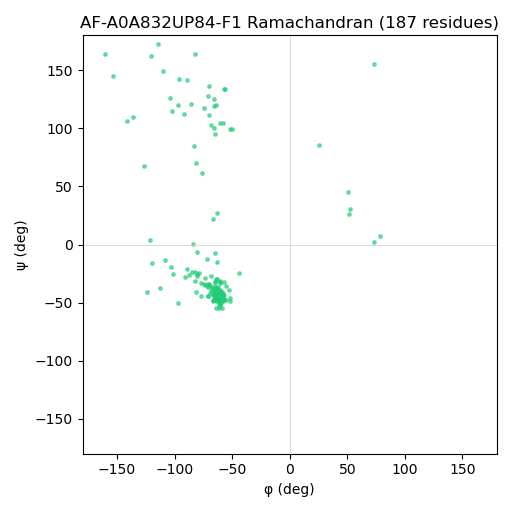77 9.743 -6.265 1.00 44.31 163 LEU A O 1
ATOM 1272 N N . VAL A 1 164 ? 22.912 8.170 -7.356 1.00 45.59 164 VAL A N 1
ATOM 1273 C CA . VAL A 1 164 ? 22.934 7.217 -6.226 1.00 45.59 164 VAL A CA 1
ATOM 1274 C C . VAL A 1 164 ? 23.159 5.775 -6.702 1.00 45.59 164 VAL A C 1
ATOM 1276 O O . VAL A 1 164 ? 22.278 5.114 -7.241 1.00 45.59 164 VAL A O 1
ATOM 1279 N N . LYS A 1 165 ? 24.365 5.244 -6.466 1.00 46.56 165 LYS A N 1
ATOM 1280 C CA . LYS A 1 165 ? 24.729 3.846 -6.757 1.00 46.56 165 LYS A CA 1
ATOM 1281 C C . LYS A 1 165 ? 24.240 2.911 -5.647 1.00 46.56 165 LYS A C 1
ATOM 1283 O O . LYS A 1 165 ? 25.060 2.389 -4.895 1.00 46.56 165 LYS A O 1
ATOM 1288 N N . ILE A 1 166 ? 22.932 2.690 -5.525 1.00 50.44 166 ILE A N 1
ATOM 1289 C CA . ILE A 1 166 ? 22.446 1.594 -4.673 1.00 50.44 166 ILE A CA 1
ATOM 1290 C C . ILE A 1 166 ? 22.297 0.351 -5.555 1.00 50.44 166 ILE A C 1
ATOM 1292 O O . ILE A 1 166 ? 21.466 0.358 -6.465 1.00 50.44 166 ILE A O 1
ATOM 1296 N N . PRO A 1 167 ? 23.109 -0.706 -5.360 1.00 48.50 167 PRO A N 1
ATOM 1297 C CA . PRO A 1 167 ? 22.881 -1.970 -6.050 1.00 48.50 167 PRO A CA 1
ATOM 1298 C C . PRO A 1 167 ? 21.471 -2.447 -5.702 1.00 48.50 167 PRO A C 1
ATOM 1300 O O . PRO A 1 167 ? 21.114 -2.410 -4.529 1.00 48.50 167 PRO A O 1
ATOM 1303 N N . LEU A 1 168 ? 20.681 -2.882 -6.689 1.00 56.72 168 LEU A N 1
ATOM 1304 C CA . LEU A 1 168 ? 19.390 -3.550 -6.475 1.00 56.72 168 LEU A CA 1
ATOM 1305 C C . LEU A 1 168 ? 19.600 -4.682 -5.462 1.00 56.72 168 LEU A C 1
ATOM 1307 O O . LEU A 1 168 ? 20.181 -5.720 -5.776 1.00 56.72 168 LEU A O 1
ATOM 1311 N N . THR A 1 169 ? 19.248 -4.410 -4.210 1.00 63.59 169 THR A N 1
ATOM 1312 C CA . THR A 1 169 ? 19.639 -5.198 -3.039 1.00 63.59 169 THR A CA 1
ATOM 1313 C C . THR A 1 169 ? 18.410 -5.835 -2.416 1.00 63.59 169 THR A C 1
ATOM 1315 O O . THR A 1 169 ? 17.275 -5.508 -2.753 1.00 63.59 169 THR A O 1
ATOM 1318 N N . LYS A 1 170 ? 18.639 -6.705 -1.427 1.00 65.75 170 LYS A N 1
ATOM 1319 C CA . LYS A 1 170 ? 17.611 -7.215 -0.503 1.00 65.75 170 LYS A CA 1
ATOM 1320 C C . LYS A 1 170 ? 16.666 -6.121 0.031 1.00 65.75 170 LYS A C 1
ATOM 1322 O O . LYS A 1 170 ? 15.544 -6.439 0.400 1.00 65.75 170 LYS A O 1
ATOM 1327 N N . PHE A 1 171 ? 17.113 -4.862 0.051 1.00 74.75 171 PHE A N 1
ATOM 1328 C CA . PHE A 1 171 ? 16.315 -3.700 0.429 1.00 74.75 171 PHE A CA 1
ATOM 1329 C C . PHE A 1 171 ? 15.098 -3.482 -0.487 1.00 74.75 171 PHE A C 1
ATOM 1331 O O . PHE A 1 171 ? 13.987 -3.400 0.018 1.00 74.75 171 PHE A O 1
ATOM 1338 N N . THR A 1 172 ? 15.273 -3.494 -1.813 1.00 74.06 172 THR A N 1
ATOM 1339 C CA . THR A 1 172 ? 14.161 -3.327 -2.771 1.00 74.06 172 THR A CA 1
ATOM 1340 C C . THR A 1 172 ? 13.167 -4.487 -2.689 1.00 74.06 172 THR A C 1
ATOM 1342 O O . THR A 1 172 ? 11.964 -4.288 -2.764 1.00 74.06 172 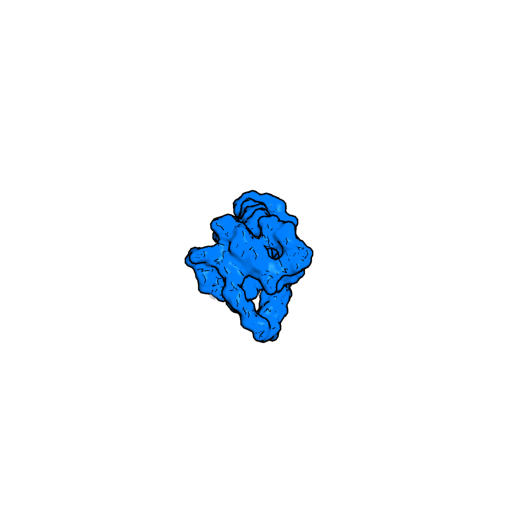THR A O 1
ATOM 1345 N N . LEU A 1 173 ? 13.652 -5.710 -2.447 1.00 79.62 173 LEU A N 1
ATOM 1346 C CA . LEU A 1 173 ? 12.768 -6.860 -2.231 1.00 79.62 173 LEU A CA 1
ATOM 1347 C C . LEU A 1 173 ? 11.916 -6.692 -0.961 1.00 79.62 173 LEU A C 1
ATOM 1349 O O . LEU A 1 173 ? 10.734 -7.017 -0.958 1.00 79.62 173 LEU A O 1
ATOM 1353 N N . PHE A 1 174 ? 12.519 -6.206 0.126 1.00 85.31 174 PHE A N 1
ATOM 1354 C CA . PHE A 1 174 ? 11.804 -5.944 1.375 1.00 85.31 174 PHE A CA 1
ATOM 1355 C C . PHE A 1 174 ? 10.749 -4.845 1.204 1.00 85.31 174 PHE A C 1
ATOM 1357 O O . PHE A 1 174 ? 9.641 -4.956 1.727 1.00 85.31 174 PHE A O 1
ATOM 1364 N N . GLU A 1 175 ? 11.087 -3.809 0.449 1.00 85.31 175 GLU A N 1
ATOM 1365 C CA . GLU A 1 175 ? 10.202 -2.709 0.089 1.00 85.31 175 GLU A CA 1
ATOM 1366 C C . GLU A 1 175 ? 8.986 -3.182 -0.716 1.00 85.31 175 GLU A C 1
ATOM 1368 O O . GLU A 1 175 ? 7.862 -2.962 -0.265 1.00 85.31 175 GLU A O 1
ATOM 1373 N N . ASP A 1 176 ? 9.186 -3.920 -1.814 1.00 88.94 176 ASP A N 1
ATOM 1374 C CA . ASP A 1 176 ? 8.089 -4.451 -2.639 1.00 88.94 176 ASP A CA 1
ATOM 1375 C C . ASP A 1 176 ? 7.152 -5.360 -1.822 1.00 88.94 176 ASP A C 1
ATOM 1377 O O . ASP A 1 176 ? 5.926 -5.246 -1.908 1.00 88.94 176 ASP A O 1
ATOM 1381 N N . ILE A 1 177 ? 7.712 -6.231 -0.972 1.00 91.81 177 ILE A N 1
ATOM 1382 C CA . ILE A 1 177 ? 6.933 -7.114 -0.088 1.00 91.81 177 ILE A CA 1
ATOM 1383 C C . ILE A 1 177 ? 6.119 -6.297 0.916 1.00 91.81 177 ILE A C 1
ATOM 1385 O O . ILE A 1 177 ? 4.941 -6.585 1.134 1.00 91.81 177 ILE A O 1
ATOM 1389 N N . THR A 1 178 ? 6.731 -5.283 1.527 1.00 92.69 178 THR A N 1
ATOM 1390 C CA . THR A 1 178 ? 6.058 -4.432 2.514 1.00 92.69 178 THR A CA 1
ATOM 1391 C C . THR A 1 178 ? 4.915 -3.659 1.859 1.00 92.69 178 THR A C 1
ATOM 1393 O O . THR A 1 178 ? 3.804 -3.658 2.385 1.00 92.69 178 THR A O 1
ATOM 1396 N N . MET A 1 179 ? 5.137 -3.086 0.673 1.00 93.31 179 MET A N 1
ATOM 1397 C CA . MET A 1 179 ? 4.107 -2.378 -0.094 1.00 93.31 179 MET A CA 1
ATOM 1398 C C . MET A 1 179 ? 2.965 -3.305 -0.517 1.00 93.31 179 MET A C 1
ATOM 1400 O O . MET A 1 179 ? 1.797 -2.938 -0.389 1.00 93.31 179 MET A O 1
ATOM 1404 N N . ALA A 1 180 ? 3.273 -4.525 -0.968 1.00 94.50 180 ALA A N 1
ATOM 1405 C CA . ALA A 1 180 ? 2.263 -5.526 -1.303 1.00 94.50 180 ALA A CA 1
ATOM 1406 C C . ALA A 1 180 ? 1.439 -5.946 -0.073 1.00 94.50 180 ALA A C 1
ATOM 1408 O O . ALA A 1 180 ? 0.217 -6.067 -0.162 1.00 94.50 180 ALA A O 1
ATOM 1409 N N . ALA A 1 181 ? 2.084 -6.131 1.083 1.00 94.81 181 ALA A N 1
ATOM 1410 C CA . ALA A 1 181 ? 1.405 -6.460 2.333 1.00 94.81 181 ALA A CA 1
ATOM 1411 C C . ALA A 1 181 ? 0.484 -5.321 2.795 1.00 94.81 181 ALA A C 1
ATOM 1413 O O . ALA A 1 181 ? -0.659 -5.576 3.168 1.00 94.81 181 ALA A O 1
ATOM 1414 N N . MET A 1 182 ? 0.944 -4.069 2.728 1.00 93.81 182 MET A N 1
ATOM 1415 C CA . MET A 1 182 ? 0.128 -2.893 3.056 1.00 93.81 182 MET A CA 1
ATOM 1416 C C . MET A 1 182 ? -1.057 -2.743 2.102 1.00 93.81 182 MET A C 1
ATOM 1418 O O . MET A 1 182 ? -2.174 -2.511 2.556 1.00 93.81 182 MET A O 1
ATOM 1422 N N . ALA A 1 183 ? -0.850 -2.963 0.801 1.00 94.69 183 ALA A N 1
ATOM 1423 C CA . ALA A 1 183 ? -1.929 -2.966 -0.181 1.00 94.69 183 ALA A CA 1
ATOM 1424 C C . ALA A 1 183 ? -2.984 -4.043 0.122 1.00 94.69 183 ALA A C 1
ATOM 1426 O O . ALA A 1 183 ? -4.174 -3.746 0.090 1.00 94.69 183 ALA A O 1
ATOM 1427 N N . LEU A 1 184 ? -2.571 -5.268 0.472 1.00 95.25 184 LEU A N 1
ATOM 1428 C CA . LEU A 1 184 ? -3.501 -6.319 0.899 1.00 95.25 184 LEU A CA 1
ATOM 1429 C C . LEU A 1 184 ? -4.245 -5.936 2.177 1.00 95.25 184 LEU A C 1
ATOM 1431 O O . LEU A 1 184 ? -5.456 -6.110 2.237 1.00 95.25 184 LEU A O 1
ATOM 1435 N N . MET A 1 185 ? -3.552 -5.394 3.181 1.00 93.06 185 MET A N 1
ATOM 1436 C CA . MET A 1 185 ? -4.195 -4.946 4.418 1.00 93.06 185 MET A CA 1
ATOM 1437 C C . MET A 1 185 ? -5.270 -3.894 4.134 1.00 93.06 185 MET A C 1
ATOM 1439 O O . MET A 1 185 ? -6.373 -4.032 4.639 1.00 93.06 185 MET A O 1
ATOM 1443 N N . ILE A 1 186 ? -5.002 -2.922 3.258 1.00 92.62 186 ILE A N 1
ATOM 1444 C CA . ILE A 1 186 ? -5.988 -1.915 2.830 1.00 92.62 186 ILE A CA 1
ATOM 1445 C C . ILE A 1 186 ? -7.189 -2.540 2.093 1.00 92.62 186 ILE A C 1
ATOM 1447 O O . ILE A 1 186 ? -8.281 -1.989 2.139 1.00 92.62 186 ILE A O 1
ATOM 1451 N N . LEU A 1 187 ? -7.011 -3.663 1.390 1.00 92.81 187 LEU A N 1
ATOM 1452 C CA . LEU A 1 187 ? -8.104 -4.341 0.679 1.00 92.81 187 LEU A CA 1
ATOM 1453 C C . LEU A 1 187 ? -9.000 -5.188 1.597 1.00 92.81 187 LEU A C 1
ATOM 1455 O O . LEU A 1 187 ? -10.141 -5.459 1.225 1.00 92.81 187 LEU A O 1
ATOM 1459 N N . PHE A 1 188 ? -8.486 -5.640 2.745 1.00 88.62 188 PHE A N 1
ATOM 1460 C CA . PHE A 1 188 ? -9.196 -6.530 3.674 1.00 88.62 188 PHE A CA 1
ATOM 1461 C C . PHE A 1 188 ? -9.646 -5.862 4.986 1.00 88.62 188 PHE A C 1
ATOM 1463 O O . PHE A 1 188 ? -10.435 -6.474 5.709 1.00 88.62 188 PHE A O 1
ATOM 1470 N N . LEU A 1 189 ? -9.147 -4.660 5.302 1.00 83.88 189 LEU A N 1
ATOM 1471 C CA . LEU A 1 189 ? -9.590 -3.805 6.416 1.00 83.88 189 LEU A CA 1
ATOM 1472 C C . LEU A 1 189 ? -10.731 -2.880 5.984 1.00 83.88 189 LEU A C 1
ATOM 1474 O O . LEU A 1 189 ? -11.655 -2.702 6.808 1.00 83.88 189 LEU A O 1
#

Sequence (189 aa):
MSKKDPICGMDGTIEKHGYYFCSQNCIEKYESRPALMSQSWFKPVLYSVIAVLLIVLTAVLQMTGYMILFMGVFFVAVSLLKIADWKGFAQAFTMYDILAKKSKVYAHIYPLIELGLGISYLLTWQITIAAYVTFVIMAIGTVGVAQNLLSKNPVKCACLGTLVKIPLTKFTLFEDITMAAMALMILFL

Solvent-accessible surface area (backbone atoms only — not comparable to full-atom values): 10219 Å² total; per-residue (Å²): 131,89,46,49,12,92,83,80,68,43,73,23,82,46,80,54,100,94,43,28,33,66,44,71,68,52,49,51,58,56,70,65,46,73,77,83,79,63,71,67,61,52,54,61,51,52,51,49,52,51,50,50,52,50,53,51,50,51,52,52,52,51,52,52,51,52,50,36,46,51,53,7,54,47,28,38,54,54,17,52,57,38,55,76,25,44,68,47,29,26,58,33,43,32,74,52,35,67,61,23,59,77,28,69,65,54,30,64,45,45,42,55,52,36,33,51,44,8,49,24,32,64,68,63,45,61,48,69,59,45,25,53,52,45,26,55,52,24,51,52,47,35,51,19,52,50,53,48,69,69,40,89,62,80,76,75,75,53,46,56,26,100,84,44,90,60,71,96,42,76,63,58,48,51,49,28,50,51,52,25,50,50,22,50,47,68,72,76,108

Foldseek 3Di:
DQQAQPQPRDGFDDDDPNGGHPDPVSVVVVVPPPPPPPPPVVVVVVVVVVVVVVVVVVVLVVVLLVLLLCLLVVLQVLLVLCVVVLPLQLVLCCVQQPVSVVDSPCSNCVSVLSNVLSVCSVVVNPLLVSLVVLLVVLVSVLVRLVVVVVPPDPSPFSPSDPPDRDPSDVVSNVVSVVSNVSSVSNNVD

InterPro domains:
  IPR009908 Methylamine utilisation protein, MauE [PF07291] (67-188)

Radius of gyration: 34.41 Å; Cα contacts (8 Å, |Δi|>4): 188; chains: 1; bounding box: 74×29×93 Å

pLDDT: mean 82.64, std 14.59, range [42.53, 97.25]

Secondary structure (DSSP, 8-state):
---B-TTT-SBP-EEETTEEES-HHHHHHHHTS--TTSHHHHHHHHHHHHHHHHHHHHHHHHHHHHHHHHHHHHHHHHHHHHHHTHHHHHHHHTTT-HHHHH-HHHHHHHHHHHHHHHHHHHTT-SHHHHHHHHHHHHHHHHHHHHHHHHS--------STTT----S-HHHHHHHHHHHHHHHHHHH-

Nearest PDB structures (foldseek):
  3plt-assembly1_B  TM=3.033E-01  e=7.601E+00  Saccharomyces cerevisiae
  3plt-assembly2_C-2  TM=3.006E-01  e=7.999E+00  Saccharomyces cerevisiae

Mean predicted aligned error: 13.51 Å

Organism: NCBI:txid2756141